Protein AF-0000000078879857 (afdb_homodimer)

InterPro domains:
  IPR011989 Armadillo-like helical [G3DSA:1.25.10.10] (12-180)
  IPR016024 Armadillo-type fold [SSF48371] (29-178)

Solvent-accessible surface area (backbone atoms only — not comparable to full-atom values): 18655 Å² total; per-residue (Å²): 136,66,75,86,63,67,70,52,73,65,64,45,50,50,43,44,45,51,43,46,54,56,41,46,53,51,49,48,50,50,39,44,48,28,46,66,69,41,54,70,68,44,25,36,52,33,31,51,52,51,20,49,51,20,50,56,53,59,68,41,44,64,52,48,54,54,31,65,69,44,91,45,66,67,36,26,32,36,32,25,45,23,50,18,42,45,12,52,63,44,71,67,57,50,51,50,36,51,46,35,43,71,63,48,88,46,63,66,38,19,24,35,16,33,40,16,48,24,49,28,58,70,86,46,71,68,52,52,51,53,38,46,46,32,56,72,66,48,83,53,63,68,38,25,50,27,26,51,49,19,40,59,65,53,62,65,79,50,65,71,53,54,53,53,50,51,52,43,55,50,44,54,49,43,49,53,48,52,58,57,61,75,102,135,66,76,86,63,67,69,50,72,64,63,43,51,51,45,45,47,50,42,45,53,56,42,48,54,50,50,49,51,51,39,45,48,29,46,66,68,41,55,70,69,44,24,35,52,34,30,50,50,52,21,50,50,21,49,56,54,59,67,39,45,65,52,48,52,56,32,66,69,44,91,44,66,68,35,26,32,38,33,25,46,21,52,18,42,45,12,53,62,44,71,67,56,51,52,50,36,51,47,36,41,72,63,48,88,45,64,68,37,19,22,35,17,33,39,16,49,24,48,29,58,70,86,46,73,65,52,51,51,52,39,46,47,31,56,73,65,48,82,52,62,67,38,24,52,26,26,53,50,20,41,57,65,53,62,64,79,49,66,70,53,53,52,52,50,52,54,43,54,50,45,53,48,43,49,53,48,53,58,57,63,73,100

Organism: Nematostella vectensis (NCBI:txid45351)

pLDDT: mean 83.3, std 21.39, range [24.23, 98.88]

Sequence (366 aa):
MERWGTMNGKVGKLGMERWGTMNGKLVHDTLRERIMTGNERAQVDALKKLSNLGIMTVRLLPALIDCFRSEYVSVRIEAAMAAGQLRITDDKLLEGLLDMASNDRSWKVKAHAIKALGCVGIVTERVIDVLLWAIRYEKVAAVRAEACNAVAALRIRDERMLSVLQDRLVVESDDLVKRSGFRMERWGTMNGKVGKLGMERWGTMNGKLVHDTLRERIMTGNERAQVDALKKLSNLGIMTVRLLPALIDCFRSEYVSVRIEAAMAAGQLRITDDKLLEGLLDMASNDRSWKVKAHAIKALGCVGIVTERVIDVLLWAIRYEKVAAVRAEACNAVAALRIRDERMLSVLQDRLVVESDDLVKRSGFR

Secondary structure (DSSP, 8-state):
--TTS-S-HHHHHHHHHHHHHHHHHHHHHHHHHHHHH--HHHHHHHHHHHHHHHHHHHTTHHHHHHGGG-S-HHHHHHHHHHHHHHTB--HHHHHHHHHHHHH-S-HHHHHHHHHHHHHHT---HHHHHHHHHHHHH--SHHHHHHHHHHHHHTT---HHHHHHHHHHHHHHHHHHHHHHH--/--TTS-S-HHHHHHHHHHHHHHHHHHHHHHHHHHHHH--HHHHHHHHHHHHHHHHHHHTTHHHHHHGGG-S-HHHHHHHHHHHHHHTB--HHHHHHHHHHHHH-S-HHHHHHHHHHHHHHT---HHHHHHHHHHHHH--SHHHHHHHHHHHHHTT---HHHHHHHHHHHHHHHHHHHHHHH--

Foldseek 3Di:
DCVVPPPPPPCCVVVVVCCVVVVVVVLVVVLVCQCVPNDPVSNVVSVVVVVVVVVVVVVCVVVLLVQCPDPDPVSVLVSLQVLLVVLDDDPSSLVSLLCQLQPPPDLSSVLSSLLSLLSNQDDDPSNVVSLLCCLQPPPDVSNNVSSVVSCVSNVDPDPSSVVSVVVVCVVVVVVVVVVVVVD/DPVVPPPPPPCCVVVVVCCVVVVVVVLVVVLVCQCVPNDPVSNVVSVVVVVVVVVVVVVCVVVLLVQCPDPDPVSVLVSLQVLLVVLDDDPSSLVSLLCQLAPPPDLSSVLSSLLSLLSNQDDDPSNVVSLLCCLQPPPDVSNNVSSVVSCVSNVDPDPSSVVSVVVVCVVVVVVVVVVVVVD

Radius of gyration: 24.38 Å; Cα contacts (8 Å, |Δi|>4): 460; chains: 2; bounding box: 70×86×38 Å

Structure (mmCIF, N/CA/C/O backbone):
data_AF-0000000078879857-model_v1
#
loop_
_entity.id
_entity.type
_entity.pdbx_description
1 polymer 'HEAT repeat domain-containing protein'
#
loop_
_atom_site.group_PDB
_atom_site.id
_atom_site.type_symbol
_atom_site.label_atom_id
_atom_site.label_alt_id
_atom_site.label_comp_id
_atom_site.label_asym_id
_atom_site.label_entity_id
_atom_site.label_seq_id
_atom_site.pdbx_PDB_ins_code
_atom_site.Cartn_x
_atom_site.Cartn_y
_atom_site.Cartn_z
_atom_site.occupancy
_atom_site.B_iso_or_equiv
_atom_site.auth_seq_id
_atom_site.auth_comp_id
_atom_site.auth_asym_id
_atom_site.auth_atom_id
_atom_site.pdbx_PDB_model_num
ATOM 1 N N . MET A 1 1 ? 41.688 7.969 -18.781 1 24.3 1 MET A N 1
ATOM 2 C CA . MET A 1 1 ? 40.375 7.664 -19.359 1 24.3 1 MET A CA 1
ATOM 3 C C . MET A 1 1 ? 39.969 6.23 -19.031 1 24.3 1 MET A C 1
ATOM 5 O O . MET A 1 1 ? 38.781 5.898 -19.047 1 24.3 1 MET A O 1
ATOM 9 N N . GLU A 1 2 ? 40.875 5.258 -19.156 1 24.81 2 GLU A N 1
ATOM 10 C CA . GLU A 1 2 ? 40.844 3.801 -19.219 1 24.81 2 GLU A CA 1
ATOM 11 C C . GLU A 1 2 ? 40.469 3.205 -17.875 1 24.81 2 GLU A C 1
ATOM 13 O O . GLU A 1 2 ? 40.156 2.016 -17.781 1 24.81 2 GLU A O 1
ATOM 18 N N . ARG A 1 3 ? 41.031 3.711 -16.797 1 27.23 3 ARG A N 1
ATOM 19 C CA . ARG A 1 3 ? 41.156 3.014 -15.516 1 27.23 3 ARG A CA 1
ATOM 20 C C . ARG A 1 3 ? 39.75 2.779 -14.914 1 27.23 3 ARG A C 1
ATOM 22 O O . ARG A 1 3 ? 39.625 2.055 -13.93 1 27.23 3 ARG A O 1
ATOM 29 N N . TRP A 1 4 ? 38.875 3.777 -14.977 1 29.41 4 TRP A N 1
ATOM 30 C CA . TRP A 1 4 ? 37.562 3.539 -14.391 1 29.41 4 TRP A CA 1
ATOM 31 C C . TRP A 1 4 ? 36.906 2.316 -15.016 1 29.41 4 TRP A C 1
ATOM 33 O O . TRP A 1 4 ? 35.75 1.995 -14.703 1 29.41 4 TRP A O 1
ATOM 43 N N . GLY A 1 5 ? 37.406 1.757 -16.156 1 32.38 5 GLY A N 1
ATOM 44 C CA . GLY A 1 5 ? 36.906 0.703 -17.031 1 32.38 5 GLY A CA 1
ATOM 45 C C . GLY A 1 5 ? 36.906 -0.66 -16.359 1 32.38 5 GLY A C 1
ATOM 46 O O . GLY A 1 5 ? 36.094 -1.522 -16.719 1 32.38 5 GLY A O 1
ATOM 47 N N . THR A 1 6 ? 38.031 -1.132 -15.875 1 32.09 6 THR A N 1
ATOM 48 C CA . THR A 1 6 ? 38.281 -2.527 -15.547 1 32.09 6 THR A CA 1
ATOM 49 C C . THR A 1 6 ? 37.594 -2.928 -14.258 1 32.09 6 THR A C 1
ATOM 51 O O . THR A 1 6 ? 38.188 -3.566 -13.391 1 32.09 6 THR A O 1
ATOM 54 N N . MET A 1 7 ? 36.969 -2.08 -13.445 1 34.06 7 MET A N 1
ATOM 55 C CA . MET A 1 7 ? 36.312 -2.801 -12.359 1 34.06 7 MET A CA 1
ATOM 56 C C . MET A 1 7 ? 35.625 -4.059 -12.875 1 34.06 7 MET A C 1
ATOM 58 O O . MET A 1 7 ? 34.781 -3.986 -13.758 1 34.06 7 MET A O 1
ATOM 62 N N . ASN A 1 8 ? 36.25 -5.238 -12.828 1 33.78 8 ASN A N 1
ATOM 63 C CA . ASN A 1 8 ? 35.906 -6.559 -13.328 1 33.78 8 ASN A CA 1
ATOM 64 C C . ASN A 1 8 ? 34.406 -6.824 -13.18 1 33.78 8 ASN A C 1
ATOM 66 O O . ASN A 1 8 ? 33.781 -6.359 -12.227 1 33.78 8 ASN A O 1
ATOM 70 N N . GLY A 1 9 ? 33.781 -7.332 -14.234 1 33.84 9 GLY A N 1
ATOM 71 C CA . GLY A 1 9 ? 32.375 -7.668 -14.445 1 33.84 9 GLY A CA 1
ATOM 72 C C . GLY A 1 9 ? 31.734 -8.273 -13.219 1 33.84 9 GLY A C 1
ATOM 73 O O . GLY A 1 9 ? 30.609 -7.914 -12.867 1 33.84 9 GLY A O 1
ATOM 74 N N . LYS A 1 10 ? 32.312 -9.336 -12.719 1 37.69 10 LYS A N 1
ATOM 75 C CA . LYS A 1 10 ? 31.781 -10.156 -11.648 1 37.69 10 LYS A CA 1
ATOM 76 C C . LYS A 1 10 ? 31.781 -9.398 -10.32 1 37.69 10 LYS A C 1
ATOM 78 O O . LYS A 1 10 ? 30.828 -9.5 -9.539 1 37.69 10 LYS A O 1
ATOM 83 N N . VAL A 1 11 ? 32.906 -8.914 -9.93 1 37.16 11 VAL A N 1
ATOM 84 C CA . VAL A 1 11 ? 33.062 -8.172 -8.68 1 37.16 11 VAL A CA 1
ATOM 85 C C . VAL A 1 11 ? 32.125 -6.949 -8.711 1 37.16 11 VAL A C 1
ATOM 87 O O . VAL A 1 11 ? 31.734 -6.449 -7.656 1 37.16 11 VAL A O 1
ATOM 90 N N . GLY A 1 12 ? 31.828 -6.406 -9.844 1 37.91 12 GLY A N 1
ATOM 91 C CA . GLY A 1 12 ? 30.938 -5.266 -9.969 1 37.91 12 GLY A CA 1
ATOM 92 C C . GLY A 1 12 ? 29.484 -5.613 -9.695 1 37.91 12 GLY A C 1
ATOM 93 O O . GLY A 1 12 ? 28.781 -4.855 -9.031 1 37.91 12 GLY A O 1
ATOM 94 N N . LYS A 1 13 ? 29.125 -6.711 -10.367 1 41.53 13 LYS A N 1
ATOM 95 C CA . LYS A 1 13 ? 27.75 -7.148 -10.18 1 41.53 13 LYS A CA 1
ATOM 96 C C . LYS A 1 13 ? 27.5 -7.543 -8.727 1 41.53 13 LYS A C 1
ATOM 98 O O . LYS A 1 13 ? 26.469 -7.16 -8.148 1 41.53 13 LYS A O 1
ATOM 103 N N . LEU A 1 14 ? 28.453 -8.469 -8.234 1 43.62 14 LEU A N 1
ATOM 104 C CA . LEU A 1 14 ? 28.312 -8.867 -6.836 1 43.62 14 LEU A CA 1
ATOM 105 C C . LEU A 1 14 ? 28.5 -7.672 -5.906 1 43.62 14 LEU A C 1
ATOM 107 O O . LEU A 1 14 ? 27.797 -7.559 -4.895 1 43.62 14 LEU A O 1
ATOM 111 N N . GLY A 1 15 ? 29.484 -6.84 -6.16 1 41.62 15 GLY A N 1
ATOM 112 C CA . GLY A 1 15 ? 29.656 -5.617 -5.395 1 41.62 15 GLY A CA 1
ATOM 113 C C . GLY A 1 15 ? 28.453 -4.691 -5.469 1 41.62 15 GLY A C 1
ATOM 114 O O . GLY A 1 15 ? 28.062 -4.102 -4.461 1 41.62 15 GLY A O 1
ATOM 115 N N . MET A 1 16 ? 27.969 -4.648 -6.672 1 42 16 MET A N 1
ATOM 116 C CA . MET A 1 16 ? 26.766 -3.842 -6.84 1 42 16 MET A CA 1
ATOM 117 C C . MET A 1 16 ? 25.578 -4.484 -6.129 1 42 16 MET A C 1
ATOM 119 O O . MET A 1 16 ? 24.734 -3.783 -5.57 1 42 16 MET A O 1
ATOM 123 N N . GLU A 1 17 ? 25.594 -5.836 -6.277 1 47.41 17 GLU A N 1
ATOM 124 C CA . GLU A 1 17 ? 24.5 -6.539 -5.617 1 47.41 17 GLU A CA 1
ATOM 125 C C . GLU A 1 17 ? 24.562 -6.352 -4.105 1 47.41 17 GLU A C 1
ATOM 127 O O . GLU A 1 17 ? 23.531 -6.109 -3.471 1 47.41 17 GLU A O 1
ATOM 132 N N . ARG A 1 18 ? 25.766 -6.75 -3.551 1 45.53 18 ARG A N 1
ATOM 133 C CA . ARG A 1 18 ? 25.984 -6.531 -2.123 1 45.53 18 ARG A CA 1
ATOM 134 C C . ARG A 1 18 ? 25.859 -5.051 -1.774 1 45.53 18 ARG A C 1
ATOM 136 O O . ARG A 1 18 ? 25.359 -4.699 -0.706 1 45.53 18 ARG A O 1
ATOM 143 N N . TRP A 1 19 ? 26.391 -4.332 -2.609 1 44.91 19 TRP A N 1
ATOM 144 C CA . TRP A 1 19 ? 26.266 -2.887 -2.445 1 44.91 19 TRP A CA 1
ATOM 145 C C . TRP A 1 19 ? 24.812 -2.443 -2.525 1 44.91 19 TRP A C 1
ATOM 147 O O . TRP A 1 19 ? 24.375 -1.574 -1.766 1 44.91 19 TRP A O 1
ATOM 157 N N . GLY A 1 20 ? 24.047 -3.197 -3.361 1 49.91 20 GLY A N 1
ATOM 158 C CA . GLY A 1 20 ? 22.641 -2.852 -3.48 1 49.91 20 GLY A CA 1
ATOM 159 C C . GLY A 1 20 ? 21.859 -3.111 -2.209 1 49.91 20 GLY A C 1
ATOM 160 O O . GLY A 1 20 ? 21.109 -2.246 -1.744 1 49.91 20 GLY A O 1
ATOM 161 N N . THR A 1 21 ? 22.141 -4.43 -1.773 1 54.06 21 THR A N 1
ATOM 162 C CA . THR A 1 21 ? 21.422 -4.801 -0.561 1 54.06 21 THR A CA 1
ATOM 163 C C . THR A 1 21 ? 21.938 -4.008 0.637 1 54.06 21 THR A C 1
ATOM 165 O O . THR A 1 21 ? 21.141 -3.496 1.435 1 54.06 21 THR A O 1
ATOM 168 N N . MET A 1 22 ? 23.219 -4.133 0.855 1 52.91 22 MET A N 1
ATOM 169 C CA . MET A 1 22 ? 23.828 -3.395 1.96 1 52.91 22 MET A CA 1
ATOM 170 C C . MET A 1 22 ? 23.547 -1.899 1.832 1 52.91 22 MET A C 1
ATOM 172 O O . MET A 1 22 ? 23.281 -1.225 2.83 1 52.91 22 MET A O 1
ATOM 176 N N . ASN A 1 23 ? 23.391 -1.562 0.63 1 57.88 23 ASN A N 1
ATOM 177 C CA . ASN A 1 23 ? 23.172 -0.145 0.37 1 57.88 23 ASN A CA 1
ATOM 178 C C . ASN A 1 23 ? 21.719 0.245 0.609 1 57.88 23 ASN A C 1
ATOM 180 O O . ASN A 1 23 ? 21.438 1.326 1.13 1 57.88 23 ASN A O 1
ATOM 184 N N . GLY A 1 24 ? 20.875 -0.863 0.528 1 64.5 24 GLY A N 1
ATOM 185 C CA . GLY A 1 24 ? 19.484 -0.551 0.826 1 64.5 24 GLY A CA 1
ATOM 186 C C . GLY A 1 24 ? 19.219 -0.359 2.307 1 64.5 24 GLY A C 1
ATOM 187 O O . GLY A 1 24 ? 18.547 0.588 2.703 1 64.5 24 GLY A O 1
ATOM 188 N N . LYS A 1 25 ? 19.875 -1.211 3.064 1 73.19 25 LYS A N 1
ATOM 189 C CA . LYS A 1 25 ? 19.703 -1.112 4.512 1 73.19 25 LYS A CA 1
ATOM 190 C C . LYS A 1 25 ? 20.312 0.18 5.051 1 73.19 25 LYS A C 1
ATOM 192 O O . LYS A 1 25 ? 19.703 0.849 5.895 1 73.19 25 LYS A O 1
ATOM 197 N N . LEU A 1 26 ? 21.484 0.458 4.562 1 71.69 26 LEU A N 1
ATOM 198 C CA . LEU A 1 26 ? 22.156 1.669 5.02 1 71.69 26 LEU A CA 1
ATOM 199 C C . LEU A 1 26 ? 21.359 2.912 4.637 1 71.69 26 LEU A C 1
ATOM 201 O O . LEU A 1 26 ? 21.25 3.852 5.426 1 71.69 26 LEU A O 1
ATOM 205 N N . VAL A 1 27 ? 20.859 2.863 3.447 1 74.81 27 VAL A N 1
ATOM 206 C CA . VAL A 1 27 ? 20.062 3.99 2.98 1 74.81 27 VAL A CA 1
ATOM 207 C C . VAL A 1 27 ? 18.828 4.152 3.871 1 74.81 27 VAL A C 1
ATOM 209 O O . VAL A 1 27 ? 18.516 5.262 4.309 1 74.81 27 VAL A O 1
ATOM 212 N N . HIS A 1 28 ? 18.219 3.086 4.262 1 82.81 28 HIS A N 1
ATOM 213 C CA . HIS A 1 28 ? 17.016 3.133 5.082 1 82.81 28 HIS A CA 1
ATOM 214 C C . HIS A 1 28 ? 17.344 3.572 6.508 1 82.81 28 HIS A C 1
ATOM 216 O O . HIS A 1 28 ? 16.609 4.367 7.098 1 82.81 28 HIS A O 1
ATOM 222 N N . ASP A 1 29 ? 18.422 3.07 6.984 1 85 29 ASP A N 1
ATOM 223 C CA . ASP A 1 29 ? 18.828 3.459 8.336 1 85 29 ASP A CA 1
ATOM 224 C C . ASP A 1 29 ? 19.125 4.953 8.406 1 85 29 ASP A C 1
ATOM 226 O O . ASP A 1 29 ? 18.766 5.621 9.375 1 85 29 ASP A O 1
ATOM 230 N N . THR A 1 30 ? 19.781 5.414 7.445 1 84.06 30 THR A N 1
ATOM 231 C CA . THR A 1 30 ? 20.109 6.832 7.395 1 84.06 30 THR A CA 1
ATOM 232 C C . THR A 1 30 ? 18.844 7.676 7.273 1 84.06 30 THR A C 1
ATOM 234 O O . THR A 1 30 ? 18.719 8.719 7.93 1 84.06 30 THR A O 1
ATOM 237 N N . LEU A 1 31 ? 17.953 7.191 6.449 1 89.94 31 LEU A N 1
ATOM 238 C CA . LEU A 1 31 ? 16.688 7.887 6.297 1 89.94 31 LEU A CA 1
ATOM 239 C C . LEU A 1 31 ? 15.922 7.926 7.613 1 89.94 31 LEU A C 1
ATOM 241 O O . LEU A 1 31 ? 15.414 8.977 8.016 1 89.94 31 LEU A O 1
ATOM 245 N N . ARG A 1 32 ? 15.93 6.809 8.258 1 91.94 32 ARG A N 1
ATOM 246 C CA . ARG A 1 32 ? 15.242 6.719 9.539 1 91.94 32 ARG A CA 1
ATOM 247 C C . ARG A 1 32 ? 15.828 7.703 10.547 1 91.94 32 ARG A C 1
ATOM 249 O O . ARG A 1 32 ? 15.094 8.406 11.242 1 91.94 32 ARG A O 1
ATOM 256 N N . GLU A 1 33 ? 17.109 7.699 10.594 1 92.81 33 GLU A N 1
ATOM 257 C CA . GLU A 1 33 ? 17.781 8.586 11.531 1 92.81 33 GLU A CA 1
ATOM 258 C C . GLU A 1 33 ? 17.5 10.055 11.211 1 92.81 33 GLU A C 1
ATOM 260 O O . GLU A 1 33 ? 17.219 10.844 12.117 1 92.81 33 GLU A O 1
ATOM 265 N N . ARG A 1 34 ? 17.578 10.398 9.953 1 92.75 34 ARG A N 1
ATOM 266 C CA . ARG A 1 34 ? 17.344 11.773 9.547 1 92.75 34 ARG A CA 1
ATOM 267 C C . ARG A 1 34 ? 15.906 12.195 9.805 1 92.75 34 ARG A C 1
ATOM 269 O O . ARG A 1 34 ? 15.641 13.352 10.141 1 92.75 34 ARG A O 1
ATOM 276 N N . ILE A 1 35 ? 14.977 11.297 9.688 1 94.56 35 ILE A N 1
ATOM 277 C CA . ILE A 1 35 ? 13.57 11.594 9.93 1 94.56 35 ILE A CA 1
ATOM 278 C C . ILE A 1 35 ? 13.336 11.789 11.43 1 94.56 35 ILE A C 1
ATOM 280 O O . ILE A 1 35 ? 12.602 12.688 11.836 1 94.56 35 ILE A O 1
ATOM 284 N N . MET A 1 36 ? 14.016 11 12.195 1 93.94 36 MET A N 1
ATOM 285 C CA . MET A 1 36 ? 13.734 10.969 13.625 1 93.94 36 MET A CA 1
ATOM 286 C C . MET A 1 36 ? 14.492 12.07 14.352 1 93.94 36 MET A C 1
ATOM 288 O O . MET A 1 36 ? 13.984 12.648 15.312 1 93.94 36 MET A O 1
ATOM 292 N N . THR A 1 37 ? 15.664 12.391 13.906 1 91.31 37 THR A N 1
ATOM 293 C CA . THR A 1 37 ? 16.516 13.227 14.742 1 91.31 37 THR A CA 1
ATOM 294 C C . THR A 1 37 ? 16.938 14.492 14.008 1 91.31 37 THR A C 1
ATOM 296 O O . THR A 1 37 ? 17.562 15.383 14.594 1 91.31 37 THR A O 1
ATOM 299 N N . GLY A 1 38 ? 16.641 14.656 12.805 1 89.25 38 GLY A N 1
ATOM 300 C CA . GLY A 1 38 ? 17.078 15.805 12.023 1 89.25 38 GLY A CA 1
ATOM 301 C C . GLY A 1 38 ? 16.312 17.078 12.367 1 89.25 38 GLY A C 1
ATOM 302 O O . GLY A 1 38 ? 15.258 17.016 13.008 1 89.25 38 GLY A O 1
ATOM 303 N N . ASN A 1 39 ? 16.906 18.172 11.992 1 95.25 39 ASN A N 1
ATOM 304 C CA . ASN A 1 39 ? 16.172 19.438 12.055 1 95.25 39 ASN A CA 1
ATOM 305 C C . ASN A 1 39 ? 15.109 19.516 10.961 1 95.25 39 ASN A C 1
ATOM 307 O O . ASN A 1 39 ? 14.922 18.562 10.203 1 95.25 39 ASN A O 1
ATOM 311 N N . GLU A 1 40 ? 14.383 20.562 10.945 1 96.94 40 GLU A N 1
ATOM 312 C CA . GLU A 1 40 ? 13.273 20.75 10.008 1 96.94 40 GLU A CA 1
ATOM 313 C C . GLU A 1 40 ? 13.703 20.438 8.578 1 96.94 40 GLU A C 1
ATOM 315 O O . GLU A 1 40 ? 13.062 19.625 7.895 1 96.94 40 GLU A O 1
ATOM 320 N N . ARG A 1 41 ? 14.75 21.094 8.195 1 96.81 41 ARG A N 1
ATOM 321 C CA . ARG A 1 41 ? 15.227 20.922 6.824 1 96.81 41 ARG A CA 1
ATOM 322 C C . ARG A 1 41 ? 15.633 19.484 6.555 1 96.81 41 ARG A C 1
ATOM 324 O O . ARG A 1 41 ? 15.305 18.922 5.5 1 96.81 41 ARG A O 1
ATOM 331 N N . ALA A 1 42 ? 16.328 18.891 7.434 1 94.88 42 ALA A N 1
ATOM 332 C CA . ALA A 1 42 ? 16.766 17.5 7.297 1 94.88 42 ALA A CA 1
ATOM 333 C C . ALA A 1 42 ? 15.562 16.547 7.238 1 94.88 42 ALA A C 1
ATOM 335 O O . ALA A 1 42 ? 15.562 15.594 6.457 1 94.88 42 ALA A O 1
ATOM 336 N N . GLN A 1 43 ? 14.602 16.797 8.078 1 96.69 43 GLN A N 1
ATOM 337 C CA . GLN A 1 43 ? 13.398 15.969 8.062 1 96.69 43 GLN A CA 1
ATOM 338 C C . GLN A 1 43 ? 12.672 16.078 6.73 1 96.69 43 GLN A C 1
ATOM 340 O O . GLN A 1 43 ? 12.289 15.07 6.137 1 96.69 43 GLN A O 1
ATOM 345 N N . VAL A 1 44 ? 12.531 17.25 6.258 1 97.56 44 VAL A N 1
ATOM 346 C CA . VAL A 1 44 ? 11.844 17.484 4.988 1 97.56 44 VAL A CA 1
ATOM 347 C C . VAL A 1 44 ? 12.602 16.781 3.861 1 97.56 44 VAL A C 1
ATOM 349 O O . VAL A 1 44 ? 11.992 16.109 3.029 1 97.56 44 VAL A O 1
ATOM 352 N N . ASP A 1 45 ? 13.867 16.922 3.9 1 95.38 45 ASP A N 1
ATOM 353 C CA . ASP A 1 45 ? 14.695 16.297 2.869 1 95.38 45 ASP A CA 1
ATOM 354 C C . ASP A 1 45 ? 14.562 14.773 2.916 1 95.38 45 ASP A C 1
ATOM 356 O O . ASP A 1 45 ? 14.453 14.125 1.876 1 95.38 45 ASP A O 1
ATOM 360 N N . ALA A 1 46 ? 14.633 14.234 4.082 1 94.38 46 ALA A N 1
ATOM 361 C CA . ALA A 1 46 ? 14.516 12.789 4.25 1 94.38 46 ALA A CA 1
ATOM 362 C C . ALA A 1 46 ? 13.148 12.297 3.797 1 94.38 46 ALA A C 1
ATOM 364 O O . ALA A 1 46 ? 13.039 11.25 3.145 1 94.38 46 ALA A O 1
ATOM 365 N N . LEU A 1 47 ? 12.133 12.984 4.082 1 97.06 47 LEU A N 1
ATOM 366 C CA . LEU A 1 47 ? 10.773 12.617 3.707 1 97.06 47 LEU A CA 1
ATOM 367 C C . LEU A 1 47 ? 10.586 12.688 2.195 1 97.06 47 LEU A C 1
ATOM 369 O O . LEU A 1 47 ? 9.875 11.867 1.612 1 97.06 47 LEU A O 1
ATOM 373 N N . LYS A 1 48 ? 11.219 13.641 1.58 1 96.06 48 LYS A N 1
ATOM 374 C CA . LYS A 1 48 ? 11.188 13.711 0.121 1 96.06 48 LYS A CA 1
ATOM 375 C C . LYS A 1 48 ? 11.844 12.477 -0.498 1 96.06 48 LYS A C 1
ATOM 377 O O . LYS A 1 48 ? 11.367 11.961 -1.511 1 96.06 48 LYS A O 1
ATOM 382 N N . LYS A 1 49 ? 12.898 12.109 0.068 1 90.88 49 LYS A N 1
ATOM 383 C CA . LYS A 1 49 ? 13.57 10.906 -0.416 1 90.88 49 LYS A CA 1
ATOM 384 C C . LYS A 1 49 ? 12.688 9.68 -0.24 1 90.88 49 LYS A C 1
ATOM 386 O O . LYS A 1 49 ? 12.648 8.805 -1.109 1 90.88 49 LYS A O 1
ATOM 391 N N . LEU A 1 50 ? 11.977 9.609 0.846 1 93.12 50 LEU A N 1
ATOM 392 C CA . LEU A 1 50 ? 11.039 8.508 1.07 1 93.12 50 LEU A CA 1
ATOM 393 C C . LEU A 1 50 ? 9.93 8.523 0.026 1 93.12 50 LEU A C 1
ATOM 395 O O . LEU A 1 50 ? 9.562 7.469 -0.504 1 93.12 50 LEU A O 1
ATOM 399 N N . SER A 1 51 ? 9.445 9.703 -0.24 1 94.69 51 SER A N 1
ATOM 400 C CA . SER A 1 51 ? 8.445 9.844 -1.295 1 94.69 51 SER A CA 1
ATOM 401 C C . SER A 1 51 ? 8.961 9.312 -2.625 1 94.69 51 SER A C 1
ATOM 403 O O . SER A 1 51 ? 8.258 8.578 -3.324 1 94.69 51 SER A O 1
ATOM 405 N N . ASN A 1 52 ? 10.133 9.672 -2.885 1 90.88 52 ASN A N 1
ATOM 406 C CA . ASN A 1 52 ? 10.742 9.242 -4.141 1 90.88 52 ASN A CA 1
ATOM 407 C C . ASN A 1 52 ? 10.906 7.723 -4.195 1 90.88 52 ASN A C 1
ATOM 409 O O . ASN A 1 52 ? 10.742 7.113 -5.254 1 90.88 52 ASN A O 1
ATOM 413 N N . LEU A 1 53 ? 11.266 7.152 -3.104 1 87.56 53 LEU A N 1
ATOM 414 C CA . LEU A 1 53 ? 11.352 5.695 -3.033 1 87.56 53 LEU A CA 1
ATOM 415 C C . LEU A 1 53 ? 10.008 5.059 -3.361 1 87.56 53 LEU A C 1
ATOM 417 O O . LEU A 1 53 ? 9.953 4.059 -4.086 1 87.56 53 LEU A O 1
ATOM 421 N N . GLY A 1 54 ? 8.961 5.609 -2.826 1 90.06 54 GLY A N 1
ATOM 422 C CA . GLY A 1 54 ? 7.625 5.129 -3.143 1 90.06 54 GLY A CA 1
ATOM 423 C C . GLY A 1 54 ? 7.293 5.211 -4.621 1 90.06 54 GLY A C 1
ATOM 424 O O . GLY A 1 54 ? 6.793 4.25 -5.203 1 90.06 54 GLY A O 1
ATOM 425 N N . ILE A 1 55 ? 7.621 6.285 -5.219 1 89.94 55 ILE A N 1
ATOM 426 C CA . ILE A 1 55 ? 7.348 6.512 -6.633 1 89.94 55 ILE A CA 1
ATOM 427 C C . ILE A 1 55 ? 8.094 5.477 -7.473 1 89.94 55 ILE A C 1
ATOM 429 O O . ILE A 1 55 ? 7.512 4.855 -8.367 1 89.94 55 ILE A O 1
ATOM 433 N N . MET A 1 56 ? 9.289 5.289 -7.156 1 88.62 56 MET A N 1
ATOM 434 C CA . MET A 1 56 ? 10.109 4.367 -7.941 1 88.62 56 MET A CA 1
ATOM 435 C C . MET A 1 56 ? 9.633 2.93 -7.766 1 88.62 56 MET A C 1
ATOM 437 O O . MET A 1 56 ? 9.664 2.141 -8.711 1 88.62 56 MET A O 1
ATOM 441 N N . THR A 1 57 ? 9.234 2.627 -6.539 1 90.06 57 THR A N 1
ATOM 442 C CA . THR A 1 57 ? 8.75 1.274 -6.289 1 90.06 57 THR A CA 1
ATOM 443 C C . THR A 1 57 ? 7.473 1.007 -7.078 1 90.06 57 THR A C 1
ATOM 445 O O . THR A 1 57 ? 7.32 -0.057 -7.684 1 90.06 57 THR A O 1
ATOM 448 N N . VAL A 1 58 ? 6.574 1.959 -7.137 1 92.5 58 VAL A N 1
ATOM 449 C CA . VAL A 1 58 ? 5.316 1.818 -7.859 1 92.5 58 VAL A CA 1
ATOM 450 C C . VAL A 1 58 ? 5.594 1.616 -9.344 1 92.5 58 VAL A C 1
ATOM 452 O O . VAL A 1 58 ? 4.867 0.888 -10.023 1 92.5 58 VAL A O 1
ATOM 455 N N . ARG A 1 59 ? 6.656 2.16 -9.82 1 92.25 59 ARG A N 1
ATOM 456 C CA . ARG A 1 59 ? 7.012 2.047 -11.227 1 92.25 59 ARG A CA 1
ATOM 457 C C . ARG A 1 59 ? 7.434 0.622 -11.578 1 92.25 59 ARG A C 1
ATOM 459 O O . ARG A 1 59 ? 7.488 0.253 -12.75 1 92.25 59 ARG A O 1
ATOM 466 N N . LEU A 1 60 ? 7.738 -0.185 -10.617 1 94.69 60 LEU A N 1
ATOM 467 C CA . LEU A 1 60 ? 8.172 -1.558 -10.852 1 94.69 60 LEU A CA 1
ATOM 468 C C . LEU A 1 60 ? 6.98 -2.504 -10.906 1 94.69 60 LEU A C 1
ATOM 470 O O . LEU A 1 60 ? 7.125 -3.67 -11.281 1 94.69 60 LEU A O 1
ATOM 474 N N . LEU A 1 61 ? 5.797 -2.02 -10.57 1 96.56 61 LEU A N 1
ATOM 475 C CA . LEU A 1 61 ? 4.641 -2.887 -10.375 1 96.56 61 LEU A CA 1
ATOM 476 C C . LEU A 1 61 ? 4.258 -3.586 -11.672 1 96.56 61 LEU A C 1
ATOM 478 O O . LEU A 1 61 ? 3.943 -4.777 -11.672 1 96.56 61 LEU A O 1
ATOM 482 N N . PRO A 1 62 ? 4.367 -2.898 -12.844 1 97.06 62 PRO A N 1
ATOM 483 C CA . PRO A 1 62 ? 4.023 -3.615 -14.07 1 97.06 62 PRO A CA 1
ATOM 484 C C . PRO A 1 62 ? 4.93 -4.82 -14.32 1 97.06 62 PRO A C 1
ATOM 486 O O . PRO A 1 62 ? 4.449 -5.883 -14.727 1 97.06 62 PRO A O 1
ATOM 489 N N . ALA A 1 63 ? 6.172 -4.629 -14.125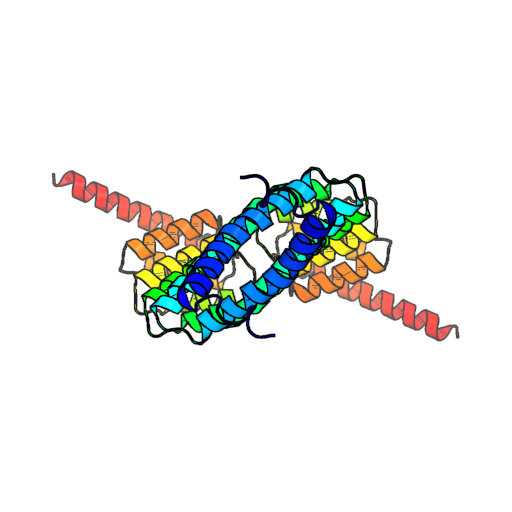 1 96.75 63 ALA A N 1
ATOM 490 C CA . ALA A 1 63 ? 7.105 -5.742 -14.289 1 96.75 63 ALA A CA 1
ATOM 491 C C . ALA A 1 63 ? 6.801 -6.863 -13.297 1 96.75 63 ALA A C 1
ATOM 493 O O . ALA A 1 63 ? 6.867 -8.047 -13.648 1 96.75 63 ALA A O 1
ATOM 494 N N . LEU A 1 64 ? 6.516 -6.52 -12.062 1 98 64 LEU A N 1
ATOM 495 C CA . LEU A 1 64 ? 6.152 -7.496 -11.039 1 98 64 LEU A CA 1
ATOM 496 C C . LEU A 1 64 ? 4.91 -8.281 -11.461 1 98 64 LEU A C 1
ATOM 498 O O . LEU A 1 64 ? 4.891 -9.508 -11.375 1 98 64 LEU A O 1
ATOM 502 N N . ILE A 1 65 ? 3.873 -7.555 -11.945 1 98.38 65 ILE A N 1
ATOM 503 C CA . ILE A 1 65 ? 2.602 -8.156 -12.336 1 98.38 65 ILE A CA 1
ATOM 504 C C . ILE A 1 65 ? 2.818 -9.102 -13.508 1 98.38 65 ILE A C 1
ATOM 506 O O . ILE A 1 65 ? 2.193 -10.164 -13.586 1 98.38 65 ILE A O 1
ATOM 510 N N . ASP A 1 66 ? 3.715 -8.734 -14.383 1 97.81 66 ASP A N 1
ATOM 511 C CA . ASP A 1 66 ? 4.031 -9.609 -15.508 1 97.81 66 ASP A CA 1
ATOM 512 C C . ASP A 1 66 ? 4.559 -10.953 -15.023 1 97.81 66 ASP A C 1
ATOM 514 O O . ASP A 1 66 ? 4.332 -11.984 -15.664 1 97.81 66 ASP A O 1
ATOM 518 N N . CYS A 1 67 ? 5.242 -11.016 -13.945 1 98.31 67 CYS A N 1
ATOM 519 C CA . CYS A 1 67 ? 5.836 -12.234 -13.406 1 98.31 67 CYS A CA 1
ATOM 520 C C . CYS A 1 67 ? 4.758 -13.18 -12.883 1 98.31 67 CYS A C 1
ATOM 522 O O . CYS A 1 67 ? 5.02 -14.359 -12.656 1 98.31 67 CYS A O 1
ATOM 524 N N . PHE A 1 68 ? 3.498 -12.688 -12.672 1 98.5 68 PHE A N 1
ATOM 525 C CA . PHE A 1 68 ? 2.398 -13.539 -12.227 1 98.5 68 PHE A CA 1
ATOM 526 C C . PHE A 1 68 ? 2.043 -14.57 -13.289 1 98.5 68 PHE A C 1
ATOM 528 O O . PHE A 1 68 ? 1.373 -15.562 -13 1 98.5 68 PHE A O 1
ATOM 535 N N . ARG A 1 69 ? 2.523 -14.305 -14.461 1 97.38 69 ARG A N 1
ATOM 536 C CA . ARG A 1 69 ? 2.199 -15.188 -15.578 1 97.38 69 ARG A CA 1
ATOM 537 C C . ARG A 1 69 ? 3.445 -15.898 -16.094 1 97.38 69 ARG A C 1
ATOM 539 O O . ARG A 1 69 ? 3.451 -16.422 -17.203 1 97.38 69 ARG A O 1
ATOM 546 N N . SER A 1 70 ? 4.465 -15.883 -15.312 1 97.81 70 SER A N 1
ATOM 547 C CA . SER A 1 70 ? 5.707 -16.547 -15.703 1 97.81 70 SER A CA 1
ATOM 548 C C . SER A 1 70 ? 5.492 -18.047 -15.883 1 97.81 70 SER A C 1
ATOM 550 O O . SER A 1 70 ? 4.66 -18.641 -15.203 1 97.81 70 SER A O 1
ATOM 552 N N . GLU A 1 71 ? 6.285 -18.609 -16.734 1 97.06 71 GLU A N 1
ATOM 553 C CA . GLU A 1 71 ? 6.215 -20.062 -16.938 1 97.06 71 GLU A CA 1
ATOM 554 C C . GLU A 1 71 ? 6.809 -20.812 -15.75 1 97.06 71 GLU A C 1
ATOM 556 O O . GLU A 1 71 ? 6.547 -22 -15.57 1 97.06 71 GLU A O 1
ATOM 561 N N . TYR A 1 72 ? 7.629 -20.172 -15 1 97.81 72 TYR A N 1
ATOM 562 C CA . TYR A 1 72 ? 8.312 -20.812 -13.883 1 97.81 72 TYR A CA 1
ATOM 563 C C . TYR A 1 72 ? 7.52 -20.641 -12.594 1 97.81 72 TYR A C 1
ATOM 565 O O . TYR A 1 72 ? 7.266 -19.5 -12.164 1 97.81 72 TYR A O 1
ATOM 573 N N . VAL A 1 73 ? 7.207 -21.719 -11.922 1 98.5 73 VAL A N 1
ATOM 574 C CA . VAL A 1 73 ? 6.449 -21.719 -10.672 1 98.5 73 VAL A CA 1
ATOM 575 C C . VAL A 1 73 ? 7.195 -20.922 -9.609 1 98.5 73 VAL A C 1
ATOM 577 O O . VAL A 1 73 ? 6.586 -20.156 -8.859 1 98.5 73 VAL A O 1
ATOM 580 N N . SER A 1 74 ? 8.547 -21.078 -9.555 1 98.44 74 SER A N 1
ATOM 581 C CA . SER A 1 74 ? 9.359 -20.375 -8.562 1 98.44 74 SER A CA 1
ATOM 582 C C . SER A 1 74 ? 9.227 -18.875 -8.711 1 98.44 74 SER A C 1
ATOM 584 O O . SER A 1 74 ? 9.188 -18.141 -7.715 1 98.44 74 SER A O 1
ATOM 586 N N . VAL A 1 75 ? 9.133 -18.406 -9.93 1 98.62 75 VAL A N 1
ATOM 587 C CA . VAL A 1 75 ? 9 -16.969 -10.203 1 98.62 75 VAL A CA 1
ATOM 588 C C . VAL A 1 75 ? 7.617 -16.484 -9.758 1 98.62 75 VAL A C 1
ATOM 590 O O . VA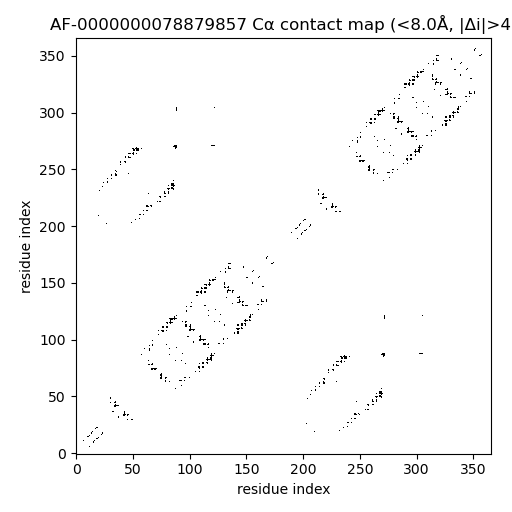L A 1 75 ? 7.492 -15.438 -9.125 1 98.62 75 VAL A O 1
ATOM 593 N N . ARG A 1 76 ? 6.586 -17.281 -10.07 1 98.81 76 ARG A N 1
ATOM 594 C CA . ARG A 1 76 ? 5.234 -16.891 -9.672 1 98.81 76 ARG A CA 1
ATOM 595 C C . ARG A 1 76 ? 5.098 -16.859 -8.156 1 98.81 76 ARG A C 1
ATOM 597 O O . ARG A 1 76 ? 4.465 -15.953 -7.602 1 98.81 76 ARG A O 1
ATOM 604 N N . ILE A 1 77 ? 5.734 -17.734 -7.469 1 98.81 77 ILE A N 1
ATOM 605 C CA . ILE A 1 77 ? 5.719 -17.766 -6.012 1 98.81 77 ILE A CA 1
ATOM 606 C C . ILE A 1 77 ? 6.406 -16.516 -5.465 1 98.81 77 ILE A C 1
ATOM 608 O O . ILE A 1 77 ? 5.855 -15.82 -4.609 1 98.81 77 ILE A O 1
ATOM 612 N N . GLU A 1 78 ? 7.566 -16.297 -6.004 1 98.62 78 GLU A N 1
ATOM 613 C CA . GLU A 1 78 ? 8.336 -15.164 -5.504 1 98.62 78 GLU A CA 1
ATOM 614 C C . GLU A 1 78 ? 7.629 -13.852 -5.809 1 98.62 78 GLU A C 1
ATOM 616 O O . GLU A 1 78 ? 7.699 -12.906 -5.02 1 98.62 78 GLU A O 1
ATOM 621 N N . ALA A 1 79 ? 7.016 -13.758 -6.945 1 98.75 79 ALA A N 1
ATOM 622 C CA . ALA A 1 79 ? 6.266 -12.555 -7.309 1 98.75 79 ALA A CA 1
ATOM 623 C C . ALA A 1 79 ? 5.117 -12.312 -6.336 1 98.75 79 ALA A C 1
ATOM 625 O O . ALA A 1 79 ? 4.895 -11.18 -5.902 1 98.75 79 ALA A O 1
ATOM 626 N N . ALA A 1 80 ? 4.391 -13.344 -5.969 1 98.88 80 ALA A N 1
ATOM 627 C CA . ALA A 1 80 ? 3.314 -13.211 -4.984 1 98.88 80 ALA A CA 1
ATOM 628 C C . ALA A 1 80 ? 3.855 -12.734 -3.641 1 98.88 80 ALA A C 1
ATOM 630 O O . ALA A 1 80 ? 3.271 -11.852 -3.006 1 98.88 80 ALA A O 1
ATOM 631 N N . MET A 1 81 ? 4.953 -13.297 -3.291 1 98.56 81 MET A N 1
ATOM 632 C CA . MET A 1 81 ? 5.566 -12.914 -2.023 1 98.56 81 MET A CA 1
ATOM 633 C C . MET A 1 81 ? 5.973 -11.438 -2.041 1 98.56 81 MET A C 1
ATOM 635 O O . MET A 1 81 ? 5.75 -10.719 -1.065 1 98.56 81 MET A O 1
ATOM 639 N N . ALA A 1 82 ? 6.551 -11.047 -3.117 1 98.19 82 ALA A N 1
ATOM 640 C CA . ALA A 1 82 ? 6.953 -9.648 -3.252 1 98.19 82 ALA A CA 1
ATOM 641 C C . ALA A 1 82 ? 5.746 -8.719 -3.16 1 98.19 82 ALA A C 1
ATOM 643 O O . ALA A 1 82 ? 5.793 -7.699 -2.467 1 98.19 82 ALA A O 1
ATOM 644 N N . ALA A 1 83 ? 4.68 -9.07 -3.844 1 98.31 83 ALA A N 1
ATOM 645 C CA . ALA A 1 83 ? 3.459 -8.266 -3.793 1 98.31 83 ALA A CA 1
ATOM 646 C C . ALA A 1 83 ? 2.953 -8.133 -2.359 1 98.31 83 ALA A C 1
ATOM 648 O O . ALA A 1 83 ? 2.574 -7.039 -1.929 1 98.31 83 ALA A O 1
ATOM 649 N N . GLY A 1 84 ? 2.986 -9.195 -1.622 1 98.12 84 GLY A N 1
ATOM 650 C CA . GLY A 1 84 ? 2.533 -9.18 -0.241 1 98.12 84 GLY A CA 1
ATOM 651 C C . GLY A 1 84 ? 3.387 -8.305 0.659 1 98.12 84 GLY A C 1
ATOM 652 O O . GLY A 1 84 ? 2.865 -7.613 1.536 1 98.12 84 GLY A O 1
ATOM 653 N N . GLN A 1 85 ? 4.66 -8.336 0.413 1 96.56 85 GLN A N 1
ATOM 654 C CA . GLN A 1 85 ? 5.582 -7.602 1.27 1 96.56 85 GLN A CA 1
ATOM 655 C C . GLN A 1 85 ? 5.547 -6.105 0.965 1 96.56 85 GLN A C 1
ATOM 657 O O . GLN A 1 85 ? 5.758 -5.281 1.855 1 96.56 85 GLN A O 1
ATOM 662 N N . LEU A 1 86 ? 5.277 -5.742 -0.229 1 95.94 86 LEU A N 1
ATOM 663 C CA . LEU A 1 86 ? 5.199 -4.336 -0.604 1 95.94 86 LEU A CA 1
ATOM 664 C C . LEU A 1 86 ? 3.963 -3.68 0.004 1 95.94 86 LEU A C 1
ATOM 666 O O . LEU A 1 86 ? 3.998 -2.506 0.378 1 95.94 86 LEU A O 1
ATOM 670 N N . ARG A 1 87 ? 2.855 -4.398 0.12 1 96.25 87 ARG A N 1
ATOM 671 C CA . ARG A 1 87 ? 1.602 -3.957 0.724 1 96.25 87 ARG A CA 1
ATOM 672 C C . ARG A 1 87 ? 1.058 -2.721 0.014 1 96.25 87 ARG A C 1
ATOM 674 O O . ARG A 1 87 ? 0.518 -1.817 0.656 1 96.25 87 ARG A O 1
ATOM 681 N N . ILE A 1 88 ? 1.333 -2.656 -1.3 1 94.31 88 ILE A N 1
ATOM 682 C CA . ILE A 1 88 ? 0.907 -1.508 -2.092 1 94.31 88 ILE A CA 1
ATOM 683 C C . ILE A 1 88 ? -0.515 -1.73 -2.602 1 94.31 88 ILE A C 1
ATOM 685 O O . ILE A 1 88 ? -0.858 -2.83 -3.041 1 94.31 88 ILE A O 1
ATOM 689 N N . THR A 1 89 ? -1.283 -0.677 -2.537 1 94.31 89 THR A N 1
ATOM 690 C CA . THR A 1 89 ? -2.625 -0.718 -3.105 1 94.31 89 THR A CA 1
ATOM 691 C C . THR A 1 89 ? -2.592 -0.391 -4.598 1 94.31 89 THR A C 1
ATOM 693 O O . THR A 1 89 ? -2.283 0.738 -4.984 1 94.31 89 THR A O 1
ATOM 696 N N . ASP A 1 90 ? -2.857 -1.275 -5.355 1 95.75 90 ASP A N 1
ATOM 697 C CA . ASP A 1 90 ? -2.914 -1.154 -6.809 1 95.75 90 ASP A CA 1
ATOM 698 C C . ASP A 1 90 ? -3.92 -2.139 -7.402 1 95.75 90 ASP A C 1
ATOM 700 O O . ASP A 1 90 ? -3.832 -3.344 -7.16 1 95.75 90 ASP A O 1
ATOM 704 N N . ASP A 1 91 ? -4.867 -1.681 -8.242 1 95.19 91 ASP A N 1
ATOM 705 C CA . ASP A 1 91 ? -5.969 -2.484 -8.758 1 95.19 91 ASP A CA 1
ATOM 706 C C . ASP A 1 91 ? -5.453 -3.639 -9.617 1 95.19 91 ASP A C 1
ATOM 708 O O . ASP A 1 91 ? -5.93 -4.77 -9.5 1 95.19 91 ASP A O 1
ATOM 712 N N . LYS A 1 92 ? -4.547 -3.297 -10.43 1 97.19 92 LYS A N 1
ATOM 713 C CA . LYS A 1 92 ? -4.031 -4.332 -11.32 1 97.19 92 LYS A CA 1
ATOM 714 C C . LYS A 1 92 ? -3.275 -5.402 -10.539 1 97.19 92 LYS A C 1
ATOM 716 O O . LYS A 1 92 ? -3.357 -6.59 -10.859 1 97.19 92 LYS A O 1
ATOM 721 N N . LEU A 1 93 ? -2.484 -4.949 -9.562 1 97.81 93 LEU A N 1
ATOM 722 C CA . LEU A 1 93 ? -1.772 -5.883 -8.695 1 97.81 93 LEU A CA 1
ATOM 723 C C . LEU A 1 93 ? -2.746 -6.809 -7.977 1 97.81 93 LEU A C 1
ATOM 725 O O . LEU A 1 93 ? -2.551 -8.023 -7.957 1 97.81 93 LEU A O 1
ATOM 729 N N . LEU A 1 94 ? -3.828 -6.242 -7.465 1 97.75 94 LEU A N 1
ATOM 730 C CA . LEU A 1 94 ? -4.832 -7.016 -6.742 1 97.75 94 LEU A CA 1
ATOM 731 C C . LEU A 1 94 ? -5.52 -8.016 -7.668 1 97.75 94 LEU A C 1
ATOM 733 O O . LEU A 1 94 ? -5.688 -9.188 -7.309 1 97.75 94 LEU A O 1
ATOM 737 N N . GLU A 1 95 ? -5.836 -7.543 -8.828 1 98.12 95 GLU A N 1
ATOM 738 C CA . GLU A 1 95 ? -6.492 -8.422 -9.789 1 98.12 95 GLU A CA 1
ATOM 739 C C . GLU A 1 95 ? -5.582 -9.586 -10.18 1 98.12 95 GLU A C 1
ATOM 741 O O . GLU A 1 95 ? -6.047 -10.719 -10.336 1 98.12 95 GLU A O 1
ATOM 746 N N . GLY A 1 96 ? -4.355 -9.273 -10.336 1 98.62 96 GLY A N 1
ATOM 747 C CA . GLY A 1 96 ? -3.402 -10.328 -10.648 1 98.62 96 GLY A CA 1
ATOM 748 C C . GLY A 1 96 ? -3.293 -11.375 -9.547 1 98.62 96 GLY A C 1
ATOM 749 O O . GLY A 1 96 ? -3.258 -12.57 -9.828 1 98.62 96 GLY A O 1
ATOM 750 N N . LEU A 1 97 ? -3.254 -10.977 -8.305 1 98.75 97 LEU A N 1
ATOM 751 C CA . LEU A 1 97 ? -3.182 -11.891 -7.168 1 98.75 97 LEU A CA 1
ATOM 752 C C . LEU A 1 97 ? -4.438 -12.75 -7.078 1 98.75 97 LEU A C 1
ATOM 754 O O . LEU A 1 97 ? -4.359 -13.945 -6.793 1 98.75 97 LEU A O 1
ATOM 758 N N . LEU A 1 98 ? -5.559 -12.094 -7.363 1 98.75 98 LEU A N 1
ATOM 759 C CA . LEU A 1 98 ? -6.824 -12.82 -7.324 1 98.75 98 LEU A CA 1
ATOM 760 C C . LEU A 1 98 ? -6.859 -13.898 -8.398 1 98.75 98 LEU A C 1
ATOM 762 O O . LEU A 1 98 ? -7.328 -15.016 -8.148 1 98.75 98 LEU A O 1
ATOM 766 N N . ASP A 1 99 ? -6.348 -13.562 -9.523 1 98.62 99 ASP A N 1
ATOM 767 C CA . ASP A 1 99 ? -6.301 -14.531 -10.617 1 98.62 99 ASP A CA 1
ATOM 768 C C . ASP A 1 99 ? -5.406 -15.719 -10.258 1 98.62 99 ASP A C 1
ATOM 770 O O . ASP A 1 99 ? -5.781 -16.875 -10.469 1 98.62 99 ASP A O 1
ATOM 774 N N . MET A 1 100 ? -4.273 -15.469 -9.703 1 98.69 100 MET A N 1
ATOM 775 C CA . MET A 1 100 ? -3.361 -16.531 -9.289 1 98.69 100 MET A CA 1
ATOM 776 C C . MET A 1 100 ? -3.994 -17.391 -8.203 1 98.69 100 MET A C 1
ATOM 778 O O . MET A 1 100 ? -3.908 -18.625 -8.25 1 98.69 100 MET A O 1
ATOM 782 N N . ALA A 1 101 ? -4.637 -16.797 -7.246 1 98.69 101 ALA A N 1
ATOM 783 C CA . ALA A 1 101 ? -5.242 -17.5 -6.117 1 98.69 101 ALA A CA 1
ATOM 784 C C . ALA A 1 101 ? -6.352 -18.438 -6.582 1 98.69 101 ALA A C 1
ATOM 786 O O . ALA A 1 101 ? -6.57 -19.5 -5.984 1 98.69 101 ALA A O 1
ATOM 787 N N . SER A 1 102 ? -6.973 -18.078 -7.688 1 98.06 102 SER A N 1
ATOM 788 C CA . SER A 1 102 ? -8.148 -18.812 -8.141 1 98.06 102 SER A CA 1
ATOM 789 C C . SER A 1 102 ? -7.77 -19.844 -9.203 1 98.06 102 SER A C 1
ATOM 791 O O . SER A 1 102 ? -8.336 -20.938 -9.234 1 98.06 102 SER A O 1
ATOM 793 N N . ASN A 1 103 ? -6.754 -19.484 -9.992 1 97.62 103 ASN A N 1
ATOM 794 C CA . ASN A 1 103 ? -6.68 -20.234 -11.242 1 97.62 103 ASN A CA 1
ATOM 795 C C . ASN A 1 103 ? -5.305 -20.859 -11.445 1 97.62 103 ASN A C 1
ATOM 797 O O . ASN A 1 103 ? -5.105 -21.656 -12.367 1 97.62 103 ASN A O 1
ATOM 801 N N . ASP A 1 104 ? -4.371 -20.562 -10.602 1 98.38 104 ASP A N 1
ATOM 802 C CA . ASP A 1 104 ? -3.045 -21.109 -10.867 1 98.38 104 ASP A CA 1
ATOM 803 C C . ASP A 1 104 ? -3.047 -22.641 -10.742 1 98.38 104 ASP A C 1
ATOM 805 O O . ASP A 1 104 ? -3.721 -23.188 -9.875 1 98.38 104 ASP A O 1
ATOM 809 N N . ARG A 1 105 ? -2.254 -23.219 -11.508 1 97.12 105 ARG A N 1
ATOM 810 C CA . ARG A 1 105 ? -2.201 -24.672 -11.523 1 97.12 105 ARG A CA 1
ATOM 811 C C . ARG A 1 105 ? -1.442 -25.203 -10.312 1 97.12 105 ARG A C 1
ATOM 813 O O . ARG A 1 105 ? -1.642 -26.359 -9.898 1 97.12 105 ARG A O 1
ATOM 820 N N . SER A 1 106 ? -0.514 -24.484 -9.789 1 98.19 106 SER A N 1
ATOM 821 C CA . SER A 1 106 ? 0.297 -24.891 -8.648 1 98.19 106 SER A CA 1
ATOM 822 C C . SER A 1 106 ? -0.36 -24.484 -7.336 1 98.19 106 SER A C 1
ATOM 824 O O . SER A 1 106 ? -0.634 -23.297 -7.109 1 98.19 106 SER A O 1
ATOM 826 N N . TRP A 1 107 ? -0.548 -25.484 -6.453 1 97.88 107 TRP A N 1
ATOM 827 C CA . TRP A 1 107 ? -1.138 -25.172 -5.152 1 97.88 107 TRP A CA 1
ATOM 828 C C . TRP A 1 107 ? -0.228 -24.266 -4.34 1 97.88 107 TRP A C 1
ATOM 830 O O . TRP A 1 107 ? -0.705 -23.453 -3.543 1 97.88 107 TRP A O 1
ATOM 840 N N . LYS A 1 108 ? 1.067 -24.375 -4.523 1 98.62 108 LYS A N 1
ATOM 841 C CA . LYS A 1 108 ? 2.014 -23.516 -3.818 1 98.62 108 LYS A CA 1
ATOM 842 C C . LYS A 1 108 ? 1.816 -22.062 -4.207 1 98.62 108 LYS A C 1
ATOM 844 O O . LYS A 1 108 ? 1.816 -21.172 -3.346 1 98.62 108 LYS A O 1
ATOM 849 N N . VAL A 1 109 ? 1.604 -21.828 -5.496 1 98.81 109 VAL A N 1
ATOM 850 C CA . VAL A 1 109 ? 1.38 -20.469 -5.98 1 98.81 109 VAL A CA 1
ATOM 851 C C . VAL A 1 109 ? 0.058 -19.938 -5.434 1 98.81 109 VAL A C 1
ATOM 853 O O . VAL A 1 109 ? -0.018 -18.797 -4.984 1 98.81 109 VAL A O 1
ATOM 856 N N . LYS A 1 110 ? -0.958 -20.766 -5.445 1 98.75 110 LYS A N 1
ATOM 857 C CA . LYS A 1 110 ? -2.248 -20.359 -4.895 1 98.75 110 LYS A CA 1
ATOM 858 C C . LYS A 1 110 ? -2.119 -19.953 -3.43 1 98.75 110 LYS A C 1
ATOM 860 O O . LYS A 1 110 ? -2.627 -18.906 -3.025 1 98.75 110 LYS A O 1
ATOM 865 N N . ALA A 1 111 ? -1.393 -20.734 -2.676 1 98.62 111 ALA A N 1
ATOM 866 C CA . ALA A 1 111 ? -1.213 -20.453 -1.251 1 98.62 111 ALA A CA 1
ATOM 867 C C . ALA A 1 111 ? -0.488 -19.141 -1.03 1 98.62 111 ALA A C 1
ATOM 869 O O . ALA A 1 111 ? -0.901 -18.328 -0.197 1 98.62 111 ALA A O 1
ATOM 870 N N . HIS A 1 112 ? 0.563 -18.953 -1.767 1 98.81 112 HIS A N 1
ATOM 871 C CA . HIS A 1 112 ? 1.335 -17.719 -1.609 1 98.81 112 HIS A CA 1
ATOM 872 C C . HIS A 1 112 ? 0.541 -16.5 -2.082 1 98.81 112 HIS A C 1
ATOM 874 O O . HIS A 1 112 ? 0.657 -15.422 -1.507 1 98.81 112 HIS A O 1
ATOM 880 N N . ALA A 1 113 ? -0.277 -16.641 -3.184 1 98.88 113 ALA A N 1
ATOM 881 C CA . ALA A 1 113 ? -1.125 -15.547 -3.652 1 98.88 113 ALA A CA 1
ATOM 882 C C . ALA A 1 113 ? -2.162 -15.164 -2.598 1 98.88 113 ALA A C 1
ATOM 884 O O . ALA A 1 113 ? -2.393 -13.984 -2.344 1 98.88 113 ALA A O 1
ATOM 885 N N . ILE A 1 114 ? -2.742 -16.172 -1.963 1 98.75 114 ILE A N 1
ATOM 886 C CA . ILE A 1 114 ? -3.742 -15.93 -0.927 1 98.75 114 ILE A CA 1
ATOM 887 C C . ILE A 1 114 ? -3.094 -15.234 0.268 1 98.75 114 ILE A C 1
ATOM 889 O O . ILE A 1 114 ? -3.646 -14.273 0.812 1 98.75 114 ILE A O 1
ATOM 893 N N . LYS A 1 115 ? -1.918 -15.727 0.624 1 98.62 115 LYS A N 1
ATOM 894 C CA . LYS A 1 115 ? -1.185 -15.055 1.694 1 98.62 115 LYS A CA 1
ATOM 895 C C . LYS A 1 115 ? -0.921 -13.594 1.348 1 98.62 115 LYS A C 1
ATOM 897 O O . LYS A 1 115 ? -1.072 -12.711 2.197 1 98.62 115 LYS A O 1
ATOM 902 N N . ALA A 1 116 ? -0.521 -13.359 0.143 1 98.69 116 ALA A N 1
ATOM 903 C CA . ALA A 1 116 ? -0.246 -12 -0.314 1 98.69 116 ALA A CA 1
ATOM 904 C C . ALA A 1 116 ? -1.495 -11.125 -0.224 1 98.69 116 ALA A C 1
ATOM 906 O O . ALA A 1 116 ? -1.418 -9.961 0.167 1 98.69 116 ALA A O 1
ATOM 907 N N . LEU A 1 117 ? -2.656 -11.695 -0.595 1 98.44 117 LEU A N 1
ATOM 908 C CA . LEU A 1 117 ? -3.906 -10.953 -0.478 1 98.44 117 LEU A CA 1
ATOM 909 C C . LEU A 1 117 ? -4.141 -10.508 0.961 1 98.44 117 LEU A C 1
ATOM 911 O O . LEU A 1 117 ? -4.547 -9.367 1.204 1 98.44 117 LEU A O 1
ATOM 915 N N . GLY A 1 118 ? -3.881 -11.391 1.908 1 97.56 118 GLY A N 1
ATOM 916 C CA . GLY A 1 118 ? -3.996 -11.047 3.314 1 97.56 118 GLY A CA 1
ATOM 917 C C . GLY A 1 118 ? -3.068 -9.922 3.732 1 97.56 118 GLY A C 1
ATOM 918 O O . GLY A 1 118 ? -3.457 -9.039 4.5 1 97.56 118 GLY A O 1
ATOM 919 N N . CYS A 1 119 ? -1.889 -9.922 3.158 1 96.81 119 CYS A N 1
ATOM 920 C CA . CYS A 1 119 ? -0.866 -8.945 3.518 1 96.81 119 CYS A CA 1
ATOM 921 C C . CYS A 1 119 ? -1.166 -7.586 2.895 1 96.81 119 CYS A C 1
ATOM 923 O O . CYS A 1 119 ? -0.931 -6.551 3.518 1 96.81 119 CYS A O 1
ATOM 925 N N . VAL A 1 120 ? -1.613 -7.562 1.681 1 96.31 120 VAL A N 1
ATOM 926 C CA . VAL A 1 120 ? -1.933 -6.309 1.011 1 96.31 120 VAL A CA 1
ATOM 927 C C . VAL A 1 120 ? -3.008 -5.562 1.799 1 96.31 120 VAL A C 1
ATOM 929 O O . VAL A 1 120 ? -2.971 -4.332 1.9 1 96.31 120 VAL A O 1
ATOM 932 N N . GLY A 1 121 ? -4.008 -6.277 2.307 1 94.19 121 GLY A N 1
ATOM 933 C CA . GLY A 1 121 ? -4.875 -5.699 3.32 1 94.19 121 GLY A CA 1
ATOM 934 C C . GLY A 1 121 ? -6.109 -5.035 2.74 1 94.19 121 GLY A C 1
ATOM 935 O O . GLY A 1 121 ? -6.73 -4.191 3.389 1 94.19 121 GLY A O 1
ATOM 936 N N . ILE A 1 122 ? -6.434 -5.355 1.523 1 93.5 122 ILE A N 1
ATOM 937 C CA . ILE A 1 122 ? -7.613 -4.777 0.889 1 93.5 122 ILE A CA 1
ATOM 938 C C . ILE A 1 122 ? -8.734 -5.812 0.851 1 93.5 122 ILE A C 1
ATOM 940 O O . ILE A 1 122 ? -8.523 -6.953 0.426 1 93.5 122 ILE A O 1
ATOM 944 N N . VAL A 1 123 ? -9.883 -5.367 1.323 1 93.06 123 VAL A N 1
ATOM 945 C CA . VAL A 1 123 ? -11.047 -6.254 1.315 1 93.06 123 VAL A CA 1
ATOM 946 C C . VAL A 1 123 ? -12.039 -5.793 0.251 1 93.06 123 VAL A C 1
ATOM 948 O O . VAL A 1 123 ? -12.523 -4.66 0.292 1 93.06 123 VAL A O 1
ATOM 951 N N . THR A 1 124 ? -12.266 -6.543 -0.71 1 92.94 124 THR A N 1
ATOM 952 C CA . THR A 1 124 ? -13.297 -6.348 -1.725 1 92.94 124 THR A CA 1
ATOM 953 C C . THR A 1 124 ? -14.219 -7.559 -1.799 1 92.94 124 THR A C 1
ATOM 955 O O . THR A 1 124 ? -13.93 -8.602 -1.209 1 92.94 124 THR A O 1
ATOM 958 N N . GLU A 1 125 ? -15.289 -7.379 -2.486 1 93.56 125 GLU A N 1
ATOM 959 C CA . GLU A 1 125 ? -16.203 -8.5 -2.66 1 93.56 125 GLU A CA 1
ATOM 960 C C . GLU A 1 125 ? -15.523 -9.672 -3.357 1 93.56 125 GLU A C 1
ATOM 962 O O . GLU A 1 125 ? -15.75 -10.828 -3 1 93.56 125 GLU A O 1
ATOM 967 N N . ARG A 1 126 ? -14.758 -9.367 -4.309 1 96.19 126 ARG A N 1
ATOM 968 C CA . ARG A 1 126 ? -14.047 -10.414 -5.039 1 96.19 126 ARG A CA 1
ATOM 969 C C . ARG A 1 126 ? -13.062 -11.141 -4.129 1 96.19 126 ARG A C 1
ATOM 971 O O . ARG A 1 126 ? -12.898 -12.359 -4.23 1 96.19 126 ARG A O 1
ATOM 978 N N . VAL A 1 127 ? -12.391 -10.422 -3.268 1 97.12 127 VAL A N 1
ATOM 979 C CA . VAL A 1 127 ? -11.469 -11.031 -2.314 1 97.12 127 VAL A CA 1
ATOM 980 C C . VAL A 1 127 ? -12.227 -11.984 -1.397 1 97.12 127 VAL A C 1
ATOM 982 O O . VAL A 1 127 ? -11.797 -13.125 -1.175 1 97.12 127 VAL A O 1
ATOM 985 N N . ILE A 1 128 ? -13.383 -11.57 -0.931 1 96.25 128 ILE A N 1
ATOM 986 C CA . ILE A 1 128 ? -14.203 -12.398 -0.056 1 96.25 128 ILE A CA 1
ATOM 987 C C . ILE A 1 128 ? -14.617 -13.672 -0.789 1 96.25 128 ILE A C 1
ATOM 989 O O . ILE A 1 128 ? -14.508 -14.773 -0.241 1 96.25 128 ILE A O 1
ATOM 993 N N . ASP A 1 129 ? -15.016 -13.477 -2.051 1 96.5 129 ASP A N 1
ATOM 994 C CA . ASP A 1 129 ? -15.469 -14.617 -2.842 1 96.5 129 ASP A CA 1
ATOM 995 C C . ASP A 1 129 ? -14.344 -15.633 -3.043 1 96.5 129 ASP A C 1
ATOM 997 O O . ASP A 1 129 ? -14.562 -16.844 -2.924 1 96.5 129 ASP A O 1
ATOM 1001 N N . VAL A 1 130 ? -13.219 -15.148 -3.35 1 97.62 130 VAL A N 1
ATOM 1002 C CA . VAL A 1 130 ? -12.086 -16.031 -3.623 1 97.62 130 VAL A CA 1
ATOM 1003 C C . VAL A 1 130 ? -11.688 -16.766 -2.35 1 97.62 130 VAL A C 1
ATOM 1005 O O . VAL A 1 130 ? -11.414 -17.969 -2.383 1 97.62 130 VAL A O 1
ATOM 1008 N N . LEU A 1 131 ? -11.633 -16.094 -1.204 1 96.88 131 LEU A N 1
ATOM 1009 C CA . LEU A 1 131 ? -11.258 -16.719 0.061 1 96.88 131 LEU A CA 1
ATOM 1010 C C . LEU A 1 131 ? -12.312 -17.734 0.497 1 96.88 131 LEU A C 1
ATOM 1012 O O . LEU A 1 131 ? -11.969 -18.812 0.974 1 96.88 131 LEU A O 1
ATOM 1016 N N . LEU A 1 132 ? -13.562 -17.391 0.283 1 94.62 132 LEU A N 1
ATOM 1017 C CA . LEU A 1 132 ? -14.641 -18.312 0.598 1 94.62 132 LEU A CA 1
ATOM 1018 C C . LEU A 1 132 ? -14.531 -19.594 -0.234 1 94.62 132 LEU A C 1
ATOM 1020 O O . LEU A 1 132 ? -14.664 -20.703 0.294 1 94.62 132 LEU A O 1
ATOM 1024 N N . TRP A 1 133 ? -14.336 -19.406 -1.516 1 94.44 133 TRP A N 1
ATOM 1025 C CA . TRP A 1 133 ? -14.188 -20.562 -2.406 1 94.44 133 TRP A CA 1
ATOM 1026 C C . TRP A 1 133 ? -13.031 -21.453 -1.963 1 94.44 133 TRP A C 1
ATOM 1028 O O . TRP A 1 133 ? -13.164 -22.672 -1.924 1 94.44 133 TRP A O 1
ATOM 1038 N N . ALA A 1 134 ? -11.914 -20.828 -1.646 1 95.12 134 ALA A N 1
ATOM 1039 C CA . ALA A 1 134 ? -10.734 -21.594 -1.243 1 95.12 134 ALA A CA 1
ATOM 1040 C C . ALA A 1 134 ? -11.008 -22.406 0.019 1 95.12 134 ALA A C 1
ATOM 1042 O O . ALA A 1 134 ? -10.586 -23.562 0.126 1 95.12 134 ALA A O 1
ATOM 1043 N N . ILE A 1 135 ? -11.703 -21.875 0.975 1 93.12 135 ILE A N 1
ATOM 1044 C CA . ILE A 1 135 ? -11.984 -22.547 2.238 1 93.12 135 ILE A CA 1
ATOM 1045 C C . ILE A 1 135 ? -12.945 -23.703 1.998 1 93.12 135 ILE A C 1
ATOM 1047 O O . ILE A 1 135 ? -12.766 -24.797 2.561 1 93.12 135 ILE A O 1
ATOM 1051 N N . ARG A 1 136 ? -13.82 -23.531 1.116 1 90.62 136 ARG A N 1
ATOM 1052 C CA . ARG A 1 136 ? -14.891 -24.5 0.933 1 90.62 136 ARG A CA 1
ATOM 1053 C C . ARG A 1 136 ? -14.477 -25.609 -0.032 1 90.62 136 ARG A C 1
ATOM 1055 O O . ARG A 1 136 ? -14.797 -26.781 0.183 1 90.62 136 ARG A O 1
ATOM 1062 N N . TYR A 1 137 ? -13.75 -25.219 -1.079 1 91.44 137 TYR A N 1
ATOM 1063 C CA . TYR A 1 137 ? -13.68 -26.141 -2.197 1 91.44 137 TYR A CA 1
ATOM 1064 C C . TYR A 1 137 ? -12.242 -26.547 -2.482 1 91.44 137 TYR A C 1
ATOM 1066 O O . TYR A 1 137 ? -11.992 -27.516 -3.213 1 91.44 137 TYR A O 1
ATOM 1074 N N . GLU A 1 138 ? -11.344 -25.828 -1.948 1 91.62 138 GLU A N 1
ATOM 1075 C CA . GLU A 1 138 ? -9.953 -26.172 -2.23 1 91.62 138 GLU A CA 1
ATOM 1076 C C . GLU A 1 138 ? -9.594 -27.531 -1.637 1 91.62 138 GLU A C 1
ATOM 1078 O O . GLU A 1 138 ? -9.906 -27.812 -0.48 1 91.62 138 GLU A O 1
ATOM 1083 N N . LYS A 1 139 ? -8.922 -28.375 -2.42 1 93.12 139 LYS A N 1
ATOM 1084 C CA . LYS A 1 139 ? -8.578 -29.734 -2.002 1 93.12 139 LYS A CA 1
ATOM 1085 C C . LYS A 1 139 ? -7.32 -29.75 -1.141 1 93.12 139 LYS A C 1
ATOM 1087 O O . LYS A 1 139 ? -7.195 -30.562 -0.223 1 93.12 139 LYS A O 1
ATOM 1092 N N . VAL A 1 140 ? -6.422 -28.938 -1.479 1 94.69 140 VAL A N 1
ATOM 1093 C CA . VAL A 1 140 ? -5.129 -28.906 -0.803 1 94.69 140 VAL A CA 1
ATOM 1094 C C . VAL A 1 140 ? -5.254 -28.172 0.529 1 94.69 140 VAL A C 1
ATOM 1096 O O . VAL A 1 140 ? -5.605 -26.984 0.562 1 94.69 140 VAL A O 1
ATOM 1099 N N . ALA A 1 141 ? -4.914 -28.766 1.619 1 92.94 141 ALA A N 1
ATOM 1100 C CA . ALA A 1 141 ? -5.086 -28.25 2.979 1 92.94 141 ALA A CA 1
ATOM 1101 C C . ALA A 1 141 ? -4.277 -26.984 3.195 1 92.94 141 ALA A C 1
ATOM 1103 O O . ALA A 1 141 ? -4.723 -26.062 3.887 1 92.94 141 ALA A O 1
ATOM 1104 N N . ALA A 1 142 ? -3.086 -26.969 2.662 1 94.88 142 ALA A N 1
ATOM 1105 C CA . ALA A 1 142 ? -2.217 -25.797 2.844 1 94.88 142 ALA A CA 1
ATOM 1106 C C . ALA A 1 142 ? -2.861 -24.547 2.281 1 94.88 142 ALA A C 1
ATOM 1108 O O . ALA A 1 142 ? -2.727 -23.453 2.855 1 94.88 142 ALA A O 1
ATOM 1109 N N . VAL A 1 143 ? -3.535 -24.688 1.16 1 97 143 VAL A N 1
ATOM 1110 C CA . VAL A 1 143 ? -4.211 -23.547 0.537 1 97 143 VAL A CA 1
ATOM 1111 C C . VAL A 1 143 ? -5.387 -23.109 1.402 1 97 143 VAL A C 1
ATOM 1113 O O . VAL A 1 143 ? -5.594 -21.906 1.619 1 97 143 VAL A O 1
ATOM 1116 N N . ARG A 1 144 ? -6.117 -24.016 1.959 1 94.25 144 ARG A N 1
ATOM 1117 C CA . ARG A 1 144 ? -7.23 -23.703 2.85 1 94.25 144 ARG A CA 1
ATOM 1118 C C . ARG A 1 144 ? -6.738 -22.984 4.102 1 94.25 144 ARG A C 1
ATOM 1120 O O . ARG A 1 144 ? -7.359 -22.016 4.555 1 94.25 144 ARG A O 1
ATOM 1127 N N . ALA A 1 145 ? -5.648 -23.422 4.637 1 93.75 145 ALA A N 1
ATOM 1128 C CA . ALA A 1 145 ? -5.078 -22.797 5.832 1 93.75 145 ALA A CA 1
ATOM 1129 C C . ALA A 1 145 ? -4.699 -21.344 5.57 1 93.75 145 ALA A C 1
ATOM 1131 O O . ALA A 1 145 ? -4.953 -20.469 6.402 1 93.75 145 ALA A O 1
ATOM 1132 N N . GLU A 1 146 ? -4.078 -21.141 4.383 1 96.62 146 GLU A N 1
ATOM 1133 C CA . GLU A 1 146 ? -3.715 -19.766 4.047 1 96.62 146 GLU A CA 1
ATOM 1134 C C . GLU A 1 146 ? -4.953 -18.891 3.873 1 96.62 146 GLU A C 1
ATOM 1136 O O . GLU A 1 146 ? -4.938 -17.703 4.211 1 96.62 146 GLU A O 1
ATOM 1141 N N . ALA A 1 147 ? -6.008 -19.484 3.328 1 96.38 147 ALA A N 1
ATOM 1142 C CA . ALA A 1 147 ? -7.258 -18.734 3.186 1 96.38 147 ALA A CA 1
ATOM 1143 C C . ALA A 1 147 ? -7.82 -18.344 4.547 1 96.38 147 ALA A C 1
ATOM 1145 O O . ALA A 1 147 ? -8.242 -17.203 4.742 1 96.38 147 ALA A O 1
ATOM 1146 N N . CYS A 1 148 ? -7.754 -19.234 5.508 1 93.12 148 CYS A N 1
ATOM 1147 C CA . CYS A 1 148 ? -8.203 -18.906 6.855 1 93.12 148 CYS A CA 1
ATOM 1148 C C . CYS A 1 148 ? -7.344 -17.812 7.477 1 93.12 148 CYS A C 1
ATOM 1150 O O . CYS A 1 148 ? -7.867 -16.875 8.086 1 93.12 148 CYS A O 1
ATOM 1152 N N . ASN A 1 149 ? -6.023 -17.938 7.289 1 94.94 149 ASN A N 1
ATOM 1153 C CA . ASN A 1 149 ? -5.113 -16.922 7.797 1 94.94 149 ASN A CA 1
ATOM 1154 C C . ASN A 1 149 ? -5.406 -15.547 7.188 1 94.94 149 ASN A C 1
ATOM 1156 O O . ASN A 1 149 ? -5.348 -14.531 7.883 1 94.94 149 ASN A O 1
ATOM 1160 N N . ALA A 1 150 ? -5.684 -15.531 5.883 1 96.81 150 ALA A N 1
ATOM 1161 C CA . ALA A 1 150 ? -5.984 -14.273 5.211 1 96.81 150 ALA A CA 1
ATOM 1162 C C . ALA A 1 150 ? -7.266 -13.648 5.762 1 96.81 150 ALA A C 1
ATOM 1164 O O . ALA A 1 150 ? -7.34 -12.438 5.965 1 96.81 150 ALA A O 1
ATOM 1165 N N . VAL A 1 151 ? -8.258 -14.5 6.039 1 95 151 VAL A N 1
ATOM 1166 C CA . VAL A 1 151 ? -9.516 -14.023 6.602 1 95 151 VAL A CA 1
ATOM 1167 C C . VAL A 1 151 ? -9.266 -13.375 7.961 1 95 151 VAL A C 1
ATOM 1169 O O . VAL A 1 151 ? -9.797 -12.305 8.25 1 95 151 VAL A O 1
ATOM 1172 N N . ALA A 1 152 ? -8.438 -14.008 8.734 1 92.94 152 ALA A N 1
ATOM 1173 C CA . ALA A 1 152 ? -8.094 -13.477 10.047 1 92.94 152 ALA A CA 1
ATOM 1174 C C . ALA A 1 152 ? -7.312 -12.172 9.922 1 92.94 152 ALA A C 1
ATOM 1176 O O . ALA A 1 152 ? -7.617 -11.195 10.617 1 92.94 152 ALA A O 1
ATOM 1177 N N . ALA A 1 153 ? -6.344 -12.133 9.039 1 94.38 153 ALA A N 1
ATOM 1178 C CA . ALA A 1 153 ? -5.5 -10.953 8.852 1 94.38 153 ALA A CA 1
ATOM 1179 C C . ALA A 1 153 ? -6.324 -9.758 8.383 1 94.38 153 ALA A C 1
ATOM 1181 O O . ALA A 1 153 ? -6.066 -8.625 8.781 1 94.38 153 ALA A O 1
ATOM 1182 N N . LEU A 1 154 ? -7.281 -10.031 7.547 1 94.94 154 LEU A N 1
ATOM 1183 C CA . LEU A 1 154 ? -8.102 -8.969 6.969 1 94.94 154 LEU A CA 1
ATOM 1184 C C . LEU A 1 154 ? -9.266 -8.625 7.891 1 94.94 154 LEU A C 1
ATOM 1186 O O . LEU A 1 154 ? -10.031 -7.699 7.609 1 94.94 154 LEU A O 1
ATOM 1190 N N . ARG A 1 155 ? -9.383 -9.391 8.984 1 92.5 155 ARG A N 1
ATOM 1191 C CA . ARG A 1 155 ? -10.453 -9.188 9.953 1 92.5 155 ARG A CA 1
ATOM 1192 C C . ARG A 1 155 ? -11.812 -9.156 9.266 1 92.5 155 ARG A C 1
ATOM 1194 O O . ARG A 1 155 ? -12.641 -8.281 9.547 1 92.5 155 ARG A O 1
ATOM 1201 N N . ILE A 1 156 ? -11.984 -10.062 8.297 1 91.56 156 ILE A N 1
ATOM 1202 C CA . ILE A 1 156 ? -13.234 -10.125 7.555 1 91.56 156 ILE A CA 1
ATOM 1203 C C . ILE A 1 156 ? -14.359 -10.586 8.477 1 91.56 156 ILE A C 1
ATOM 1205 O O . ILE A 1 156 ? -14.25 -11.625 9.125 1 91.56 156 ILE A O 1
ATOM 1209 N N . ARG A 1 157 ? -15.43 -9.82 8.547 1 86.19 157 ARG A N 1
ATOM 1210 C CA . ARG A 1 157 ? -16.578 -10.156 9.391 1 86.19 157 ARG A CA 1
ATOM 1211 C C . ARG A 1 157 ? -17.797 -10.516 8.539 1 86.19 157 ARG A C 1
ATOM 1213 O O . ARG A 1 157 ? -18.922 -10.469 9.023 1 86.19 157 ARG A O 1
ATOM 1220 N N . ASP A 1 158 ? -17.609 -10.914 7.414 1 86 158 ASP A N 1
ATOM 1221 C CA . ASP A 1 158 ? -18.672 -11.336 6.5 1 86 158 ASP A CA 1
ATOM 1222 C C . ASP A 1 158 ? -19.375 -12.594 7.004 1 86 158 ASP A C 1
ATOM 1224 O O . ASP A 1 158 ? -18.719 -13.578 7.352 1 86 158 ASP A O 1
ATOM 1228 N N . GLU A 1 159 ? -20.656 -12.586 7.098 1 86.81 159 GLU A N 1
ATOM 1229 C CA . GLU A 1 159 ? -21.422 -13.672 7.676 1 86.81 159 GLU A CA 1
ATOM 1230 C C . GLU A 1 159 ? -21.203 -14.977 6.918 1 86.81 159 GLU A C 1
ATOM 1232 O O . GLU A 1 159 ? -21.156 -16.047 7.52 1 86.81 159 GLU A O 1
ATOM 1237 N N . ARG A 1 160 ? -21.141 -14.914 5.652 1 86 160 ARG A N 1
ATOM 1238 C CA . ARG A 1 160 ? -20.891 -16.109 4.859 1 86 160 ARG A CA 1
ATOM 1239 C C . ARG A 1 160 ? -19.562 -16.766 5.254 1 86 160 ARG A C 1
ATOM 1241 O O . ARG A 1 160 ? -19.469 -17.984 5.336 1 86 160 ARG A O 1
ATOM 1248 N N . MET A 1 161 ? -18.594 -15.883 5.445 1 84.06 161 MET A N 1
ATOM 1249 C CA . MET A 1 161 ? -17.266 -16.328 5.824 1 84.06 161 MET A CA 1
ATOM 1250 C C . MET A 1 161 ? -17.266 -16.984 7.203 1 84.06 161 MET A C 1
ATOM 1252 O O . MET A 1 161 ? -16.703 -18.062 7.391 1 84.06 161 MET A O 1
ATOM 1256 N N . LEU A 1 162 ? -17.984 -16.375 8.109 1 81.81 162 LEU A N 1
ATOM 1257 C CA . LEU A 1 162 ? -18.047 -16.875 9.477 1 81.81 162 LEU A CA 1
ATOM 1258 C C . LEU A 1 162 ? -18.719 -18.25 9.516 1 81.81 162 LEU A C 1
ATOM 1260 O O . LEU A 1 162 ? -18.297 -19.125 10.266 1 81.81 162 LEU A O 1
ATOM 1264 N N . SER A 1 163 ? -19.641 -18.438 8.742 1 82.06 163 SER A N 1
ATOM 1265 C CA . SER A 1 163 ? -20.375 -19.703 8.688 1 82.06 163 SER A CA 1
ATOM 1266 C C . SER A 1 163 ? -19.484 -20.828 8.164 1 82.06 163 SER A C 1
ATOM 1268 O O . SER A 1 163 ? -19.484 -21.922 8.711 1 82.06 163 SER A O 1
ATOM 1270 N N . VAL A 1 164 ? -18.75 -20.547 7.148 1 80.25 164 VAL A N 1
ATOM 1271 C CA . VAL A 1 164 ? -17.938 -21.578 6.523 1 80.25 164 VAL A CA 1
ATOM 1272 C C . VAL A 1 164 ? -16.766 -21.938 7.438 1 80.25 164 VAL A C 1
ATOM 1274 O O . VAL A 1 164 ? -16.359 -23.094 7.52 1 80.25 164 VAL A O 1
ATOM 1277 N N . LEU A 1 165 ? -16.25 -20.922 8.117 1 79.12 165 LEU A N 1
ATOM 1278 C CA . LEU A 1 165 ? -15.148 -21.172 9.047 1 79.12 165 LEU A CA 1
ATOM 1279 C C . LEU A 1 165 ? -15.609 -22.062 10.203 1 79.12 165 LEU A C 1
ATOM 1281 O O . LEU A 1 165 ? -14.859 -22.938 10.664 1 79.12 165 LEU A O 1
ATOM 1285 N N . GLN A 1 166 ? -16.703 -21.812 10.617 1 73.12 166 GLN A N 1
ATOM 1286 C CA . GLN A 1 166 ? -17.266 -22.609 11.703 1 73.12 166 GLN A CA 1
ATOM 1287 C C . GLN A 1 166 ? -17.5 -24.047 11.25 1 73.12 166 GLN A C 1
ATOM 1289 O O . GLN A 1 166 ? -17.234 -25 12 1 73.12 166 GLN A O 1
ATOM 1294 N N . ASP A 1 167 ? -17.922 -24.219 10.086 1 71.44 167 ASP A N 1
ATOM 1295 C CA . ASP A 1 167 ? -18.188 -25.547 9.555 1 71.44 167 ASP A CA 1
ATOM 1296 C C . ASP A 1 167 ? -16.891 -26.344 9.391 1 71.44 167 ASP A C 1
ATOM 1298 O O . ASP A 1 167 ? -16.844 -27.531 9.711 1 71.44 167 ASP A O 1
ATOM 1302 N N . ARG A 1 168 ? -15.898 -25.672 8.93 1 68.56 168 ARG A N 1
ATOM 1303 C CA . ARG A 1 168 ? -14.641 -26.359 8.664 1 68.56 168 ARG A CA 1
ATOM 1304 C C . ARG A 1 168 ? -13.891 -26.641 9.961 1 68.56 168 ARG A C 1
ATOM 1306 O O . ARG A 1 168 ? -13.32 -27.719 10.133 1 68.56 168 ARG A O 1
ATOM 1313 N N . LEU A 1 169 ? -13.758 -25.547 10.773 1 61.97 169 LEU A N 1
ATOM 1314 C CA . LEU A 1 169 ? -13.07 -25.781 12.047 1 61.97 169 LEU A CA 1
ATOM 1315 C C . LEU A 1 169 ? -13.734 -26.906 12.828 1 61.97 169 LEU A C 1
ATOM 1317 O O . LEU A 1 169 ? -13.047 -27.703 13.477 1 61.97 169 LEU A O 1
ATOM 1321 N N . VAL A 1 170 ? -14.938 -26.953 12.648 1 54.75 170 VAL A N 1
ATOM 1322 C CA . VAL A 1 170 ? -15.672 -28.016 13.312 1 54.75 170 VAL A CA 1
ATOM 1323 C C . VAL A 1 170 ? -15.359 -29.359 12.641 1 54.75 170 VAL A C 1
ATOM 1325 O O . VAL A 1 170 ? -15.172 -30.375 13.32 1 54.75 170 VAL A O 1
ATOM 1328 N N . VAL A 1 171 ? -15.219 -29.25 11.422 1 54.38 171 VAL A N 1
ATOM 1329 C CA . VAL A 1 171 ? -15.008 -30.5 10.711 1 54.38 171 VAL A CA 1
ATOM 1330 C C . VAL A 1 171 ? -13.547 -30.938 10.852 1 54.38 171 VAL A C 1
ATOM 1332 O O . VAL A 1 171 ? -13.273 -32.125 11.109 1 54.38 171 VAL A O 1
ATOM 1335 N N . GLU A 1 172 ? -12.664 -29.969 10.695 1 59.28 172 GLU A N 1
ATOM 1336 C CA . GLU A 1 172 ? -11.258 -30.344 10.836 1 59.28 172 GLU A CA 1
ATOM 1337 C C . GLU A 1 172 ? -10.961 -30.797 12.266 1 59.28 172 GLU A C 1
ATOM 1339 O O . GLU A 1 172 ? -10.148 -31.703 12.477 1 59.28 172 GLU A O 1
ATOM 1344 N N . SER A 1 173 ? -11.609 -30.094 13.203 1 54.19 173 SER A N 1
ATOM 1345 C CA . SER A 1 173 ? -11.484 -30.547 14.586 1 54.19 173 SER A CA 1
ATOM 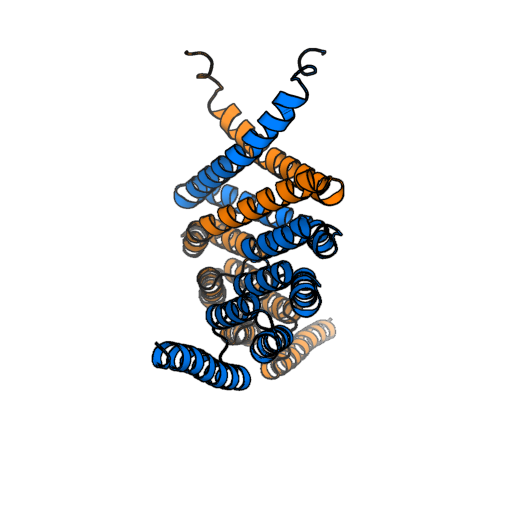1346 C C . SER A 1 173 ? -12.086 -31.938 14.766 1 54.19 173 SER A C 1
ATOM 1348 O O . SER A 1 173 ? -11.57 -32.75 15.547 1 54.19 173 SER A O 1
ATOM 1350 N N . ASP A 1 174 ? -13.125 -32.125 14.078 1 51.97 174 ASP A N 1
ATOM 1351 C CA . ASP A 1 174 ? -13.734 -33.438 14.18 1 51.97 174 ASP A CA 1
ATOM 1352 C C . ASP A 1 174 ? -12.844 -34.5 13.555 1 51.97 174 ASP A C 1
ATOM 1354 O O . ASP A 1 174 ? -12.758 -35.625 14.062 1 51.97 174 ASP A O 1
ATOM 1358 N N . ASP A 1 175 ? -12.242 -34.094 12.555 1 52.28 175 ASP A N 1
ATOM 1359 C CA . ASP A 1 175 ? -11.344 -35.062 11.953 1 52.28 175 ASP A CA 1
ATOM 1360 C C . ASP A 1 175 ? -10.156 -35.344 12.867 1 52.28 175 ASP A C 1
ATOM 1362 O O . ASP A 1 175 ? -9.695 -36.5 12.945 1 52.28 175 ASP A O 1
ATOM 1366 N N . LEU A 1 176 ? -9.648 -34.25 13.453 1 50.22 176 LEU A N 1
ATOM 1367 C CA . LEU A 1 176 ? -8.586 -34.438 14.43 1 50.22 176 LEU A CA 1
ATOM 1368 C C . LEU A 1 176 ? -9.078 -35.312 15.594 1 50.22 176 LEU A C 1
ATOM 1370 O O . LEU A 1 176 ? -8.344 -36.156 16.094 1 50.22 176 LEU A O 1
ATOM 1374 N N . VAL A 1 177 ? -10.266 -35.062 15.992 1 49.19 177 VAL A N 1
ATOM 1375 C CA . VAL A 1 177 ? -10.883 -35.875 17.047 1 49.19 177 VAL A CA 1
ATOM 1376 C C . VAL A 1 177 ? -11.109 -37.281 16.547 1 49.19 177 VAL A C 1
ATOM 1378 O O . VAL A 1 177 ? -10.883 -38.25 17.281 1 49.19 177 VAL 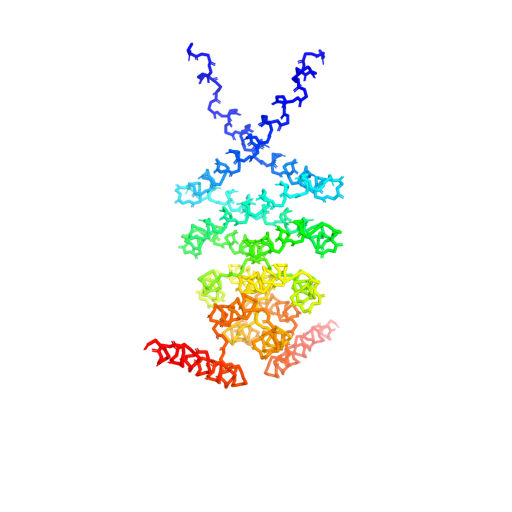A O 1
ATOM 1381 N N . LYS A 1 178 ? -11.5 -37.5 15.383 1 50.44 178 LYS A N 1
ATOM 1382 C CA . LYS A 1 178 ? -11.719 -38.844 14.891 1 50.44 178 LYS A CA 1
ATOM 1383 C C . LYS A 1 178 ? -10.398 -39.594 14.75 1 50.44 178 LYS A C 1
ATOM 1385 O O . LYS A 1 178 ? -10.344 -40.812 15 1 50.44 178 LYS A O 1
ATOM 1390 N N . ARG A 1 179 ? -9.359 -38.906 14.359 1 49.81 179 ARG A N 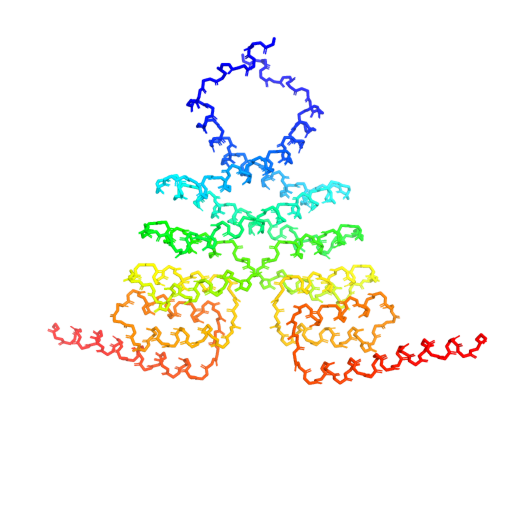1
ATOM 1391 C CA . ARG A 1 179 ? -8.062 -39.562 14.266 1 49.81 179 ARG A CA 1
ATOM 1392 C C . ARG A 1 179 ? -7.516 -39.906 15.648 1 49.81 179 ARG A C 1
ATOM 1394 O O . ARG A 1 179 ? -6.746 -40.844 15.805 1 49.81 179 ARG A O 1
ATOM 1401 N N . SER A 1 180 ? -7.867 -39 16.562 1 51.94 180 SER A N 1
ATOM 1402 C CA . SER A 1 180 ? -7.398 -39.281 17.922 1 51.94 180 SER A CA 1
ATOM 1403 C C . SER A 1 180 ? -8.18 -40.406 18.562 1 51.94 180 SER A C 1
ATOM 1405 O O . SER A 1 180 ? -7.746 -41 19.562 1 51.94 180 SER A O 1
ATOM 1407 N N . GLY A 1 181 ? -9.336 -40.656 18.156 1 48.81 181 GLY A N 1
ATOM 1408 C CA . GLY A 1 181 ? -10.109 -41.75 18.719 1 48.81 181 GLY A CA 1
ATOM 1409 C C . GLY A 1 181 ? -9.641 -43.094 18.219 1 48.81 181 GLY A C 1
ATOM 1410 O O . GLY A 1 181 ? -10.008 -44.125 18.797 1 48.81 181 GLY A O 1
ATOM 1411 N N . PHE A 1 182 ? -9.164 -43.219 17 1 43.78 182 PHE A N 1
ATOM 1412 C CA . PHE A 1 182 ? -8.75 -44.531 16.531 1 43.78 182 PHE A CA 1
ATOM 1413 C C . PHE A 1 182 ? -7.352 -44.875 17.031 1 43.78 182 PHE A C 1
ATOM 1415 O O . PHE A 1 182 ? -6.844 -45.969 16.781 1 43.78 182 PHE A O 1
ATOM 1422 N N . ARG A 1 183 ? -6.684 -43.938 17.781 1 35.97 183 ARG A N 1
ATOM 1423 C CA . ARG A 1 183 ? -5.539 -44.562 18.438 1 35.97 183 ARG A CA 1
ATOM 1424 C C . ARG A 1 183 ? -5.965 -45.281 19.703 1 35.97 183 ARG A C 1
ATOM 1426 O O . ARG A 1 183 ? -6.809 -44.781 20.453 1 35.97 183 ARG A O 1
ATOM 1433 N N . MET B 1 1 ? 45.531 1.669 7.07 1 24.23 1 MET B N 1
ATOM 1434 C CA . MET B 1 1 ? 44.406 1.758 7.992 1 24.23 1 MET B CA 1
ATOM 1435 C C . MET B 1 1 ? 43.656 3.074 7.809 1 24.23 1 MET B C 1
ATOM 1437 O O . MET B 1 1 ? 42.469 3.168 8.125 1 24.23 1 MET B O 1
ATOM 1441 N N . GLU B 1 2 ? 44.406 4.207 7.691 1 24.73 2 GLU B N 1
ATOM 1442 C CA . GLU B 1 2 ? 44.031 5.617 7.809 1 24.73 2 GLU B CA 1
ATOM 1443 C C . GLU B 1 2 ? 43.219 6.086 6.621 1 24.73 2 GLU B C 1
ATOM 1445 O O . GLU B 1 2 ? 42.625 7.172 6.648 1 24.73 2 GLU B O 1
ATOM 1450 N N . ARG B 1 3 ? 43.594 5.688 5.422 1 27.17 3 ARG B N 1
ATOM 1451 C CA . ARG B 1 3 ? 43.219 6.359 4.184 1 27.17 3 ARG B CA 1
ATOM 1452 C C . ARG B 1 3 ? 41.719 6.262 3.945 1 27.17 3 ARG B C 1
ATOM 1454 O O . ARG B 1 3 ? 41.219 6.844 2.992 1 27.17 3 ARG B O 1
ATOM 1461 N N . TRP B 1 4 ? 41.125 5.102 4.242 1 29.38 4 TRP B N 1
ATOM 1462 C CA . TRP B 1 4 ? 39.688 5.031 4.023 1 29.38 4 TRP B CA 1
ATOM 1463 C C . TRP B 1 4 ? 38.969 6.129 4.797 1 29.38 4 TRP B C 1
ATOM 1465 O O . TRP B 1 4 ? 37.75 6.219 4.762 1 29.38 4 TRP B O 1
ATOM 1475 N N . GLY B 1 5 ? 39.656 6.855 5.746 1 32.38 5 GLY B N 1
ATOM 1476 C CA . GLY B 1 5 ? 39.156 7.812 6.723 1 32.38 5 GLY B CA 1
ATOM 1477 C C . GLY B 1 5 ? 38.656 9.094 6.09 1 32.38 5 GLY B C 1
ATOM 1478 O O . GLY B 1 5 ? 37.75 9.734 6.621 1 32.38 5 GLY B O 1
ATOM 1479 N N . THR B 1 6 ? 39.5 9.812 5.355 1 31.98 6 THR B N 1
ATOM 1480 C CA . THR B 1 6 ? 39.344 11.219 5.008 1 31.98 6 THR B CA 1
ATOM 1481 C C . THR B 1 6 ? 38.25 11.391 3.934 1 31.98 6 THR B C 1
ATOM 1483 O O . THR B 1 6 ? 38.531 12 2.889 1 31.98 6 THR B O 1
ATOM 1486 N N . MET B 1 7 ? 37.688 10.406 3.277 1 33.84 7 MET B N 1
ATOM 1487 C CA . MET B 1 7 ? 36.625 10.945 2.4 1 33.84 7 MET B CA 1
ATOM 1488 C C . MET B 1 7 ? 35.875 12.062 3.092 1 33.84 7 MET B C 1
ATOM 1490 O O . MET B 1 7 ? 35.281 11.852 4.168 1 33.84 7 MET B O 1
ATOM 1494 N N . ASN B 1 8 ? 36.219 13.336 2.896 1 33.88 8 ASN B N 1
ATOM 1495 C CA . ASN B 1 8 ? 35.719 14.578 3.482 1 33.88 8 ASN B CA 1
ATOM 1496 C C . ASN B 1 8 ? 34.219 14.531 3.736 1 33.88 8 ASN B C 1
ATOM 1498 O O . ASN B 1 8 ? 33.469 13.898 2.979 1 33.88 8 ASN B O 1
ATOM 1502 N N . GLY B 1 9 ? 33.812 14.938 4.93 1 34.03 9 GLY B N 1
ATOM 1503 C CA . GLY B 1 9 ? 32.469 14.984 5.504 1 34.03 9 GLY B CA 1
ATOM 1504 C C . GLY B 1 9 ? 31.406 15.391 4.504 1 34.03 9 GLY B C 1
ATOM 1505 O O . GLY B 1 9 ? 30.328 14.781 4.461 1 34.03 9 GLY B O 1
ATOM 1506 N N . LYS B 1 10 ? 31.609 16.531 3.875 1 37.56 10 LYS B N 1
ATOM 1507 C CA . LYS B 1 10 ? 30.641 17.172 2.998 1 37.56 10 LYS B CA 1
ATOM 1508 C C . LYS B 1 10 ? 30.453 16.391 1.705 1 37.56 10 LYS B C 1
ATOM 1510 O O . LYS B 1 10 ? 29.344 16.266 1.201 1 37.56 10 LYS B O 1
ATOM 1515 N N . VAL B 1 11 ? 31.531 16.141 1.025 1 36.88 11 VAL B N 1
ATOM 1516 C CA . VAL B 1 11 ? 31.484 15.398 -0.234 1 36.88 11 VAL B CA 1
ATOM 1517 C C . VAL B 1 11 ? 30.906 14.008 0.002 1 36.88 11 VAL B C 1
ATOM 1519 O O . VAL B 1 11 ? 30.375 13.391 -0.92 1 36.88 11 VAL B O 1
ATOM 1522 N N . GLY B 1 12 ? 31.047 13.453 1.169 1 37.75 12 GLY B N 1
ATOM 1523 C CA . GLY B 1 12 ? 30.5 12.141 1.498 1 37.75 12 GLY B CA 1
ATOM 1524 C C . GLY B 1 12 ? 28.984 12.141 1.629 1 37.75 12 GLY B C 1
ATOM 1525 O O . GLY B 1 12 ? 28.312 11.219 1.15 1 37.75 12 GLY B O 1
ATOM 1526 N N . LYS B 1 13 ? 28.578 13.148 2.4 1 41.62 13 LYS B N 1
ATOM 1527 C CA . LYS B 1 13 ? 27.125 13.25 2.594 1 41.62 13 LYS B CA 1
ATOM 1528 C C . LYS B 1 13 ? 26.422 13.531 1.273 1 41.62 13 LYS B C 1
ATOM 1530 O O . LYS B 1 13 ? 25.406 12.906 0.968 1 41.62 13 LYS B O 1
ATOM 1535 N N . LEU B 1 14 ? 26.984 14.609 0.557 1 43.69 14 LEU B N 1
ATOM 1536 C CA . LEU B 1 14 ? 26.406 14.922 -0.746 1 43.69 14 LEU B CA 1
ATOM 1537 C C . LEU B 1 14 ? 26.594 13.758 -1.716 1 43.69 14 LEU B C 1
ATOM 1539 O O . LEU B 1 14 ? 25.703 13.453 -2.514 1 43.69 14 LEU B O 1
ATOM 1543 N N . GLY B 1 15 ? 27.781 13.18 -1.754 1 41.62 15 GLY B N 1
ATOM 1544 C CA . GLY B 1 15 ? 28.016 11.992 -2.562 1 41.62 15 GLY B CA 1
ATOM 1545 C C . GLY B 1 15 ? 27.109 10.828 -2.191 1 41.62 15 GLY B C 1
ATOM 1546 O O . GLY B 1 15 ? 26.594 10.133 -3.068 1 41.62 15 GLY B O 1
ATOM 1547 N N . MET B 1 16 ? 27 10.727 -0.894 1 42.06 16 MET B N 1
ATOM 1548 C CA . MET B 1 16 ? 26.078 9.688 -0.427 1 42.06 16 MET B CA 1
ATOM 1549 C C . MET B 1 16 ? 24.641 10.023 -0.784 1 42.06 16 MET B C 1
ATOM 1551 O O . MET B 1 16 ? 23.859 9.141 -1.108 1 42.06 16 MET B O 1
ATOM 1555 N N . GLU B 1 17 ? 24.391 11.359 -0.613 1 47.34 17 GLU B N 1
ATOM 1556 C CA . GLU B 1 17 ? 23.031 11.781 -0.946 1 47.34 17 GLU B CA 1
ATOM 1557 C C . GLU B 1 17 ? 22.734 11.547 -2.424 1 47.34 17 GLU B C 1
ATOM 1559 O O . GLU B 1 17 ? 21.656 11.07 -2.771 1 47.34 17 GLU B O 1
ATOM 1564 N N . ARG B 1 18 ? 23.641 12.164 -3.266 1 45.47 18 ARG B N 1
ATOM 1565 C CA . ARG B 1 18 ? 23.5 11.938 -4.703 1 45.47 18 ARG B CA 1
ATOM 1566 C C . ARG B 1 18 ? 23.625 10.453 -5.039 1 45.47 18 ARG B C 1
ATOM 1568 O O . ARG B 1 18 ? 22.938 9.969 -5.941 1 45.47 18 ARG B O 1
ATOM 1575 N N . TRP B 1 19 ? 24.469 9.906 -4.387 1 44.84 19 TRP B N 1
ATOM 1576 C CA . TRP B 1 19 ? 24.641 8.461 -4.543 1 44.84 19 TRP B CA 1
ATOM 1577 C C . TRP B 1 19 ? 23.391 7.719 -4.086 1 44.84 19 TRP B C 1
ATOM 1579 O O . TRP B 1 19 ? 22.969 6.746 -4.723 1 44.84 19 TRP B O 1
ATOM 1589 N N . GLY B 1 20 ? 22.734 8.312 -3.055 1 49.91 20 GLY B N 1
ATOM 1590 C CA . GLY B 1 20 ? 21.516 7.684 -2.574 1 49.91 20 GLY B CA 1
ATOM 1591 C C . GLY B 1 20 ? 20.391 7.723 -3.588 1 49.91 20 GLY B C 1
ATOM 1592 O O .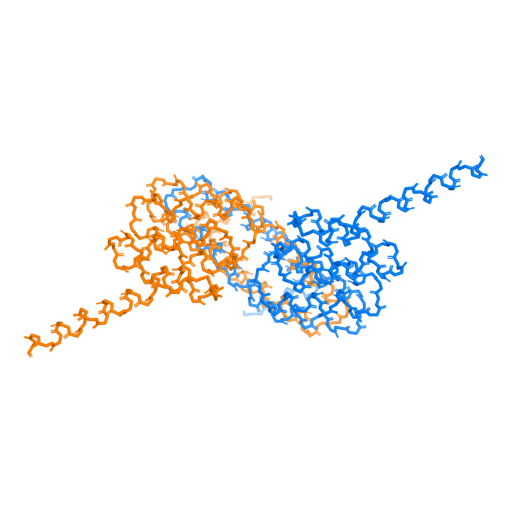 GLY B 1 20 ? 19.75 6.703 -3.854 1 49.91 20 GLY B O 1
ATOM 1593 N N . THR B 1 21 ? 20.234 9.055 -4.059 1 54.25 21 THR B N 1
ATOM 1594 C CA . THR B 1 21 ? 19.172 9.211 -5.031 1 54.25 21 THR B CA 1
ATOM 1595 C C . THR B 1 21 ? 19.516 8.5 -6.34 1 54.25 21 THR B C 1
ATOM 1597 O O . THR B 1 21 ? 18.672 7.801 -6.91 1 54.25 21 THR B O 1
ATOM 1600 N N . MET B 1 22 ? 20.641 8.883 -6.883 1 52.69 22 MET B N 1
ATOM 1601 C CA . MET B 1 22 ? 21.094 8.25 -8.125 1 52.69 22 MET B CA 1
ATOM 1602 C C . MET B 1 22 ? 21.188 6.738 -7.957 1 52.69 22 MET B C 1
ATOM 1604 O O . MET B 1 22 ? 20.828 5.984 -8.867 1 52.69 22 MET B O 1
ATOM 1608 N N . ASN B 1 23 ? 21.422 6.41 -6.758 1 57.91 23 ASN B N 1
ATOM 1609 C CA . ASN B 1 23 ? 21.594 4.988 -6.484 1 57.91 23 ASN B CA 1
ATOM 1610 C C . ASN B 1 23 ? 20.25 4.281 -6.344 1 57.91 23 ASN B C 1
ATOM 1612 O O . ASN B 1 23 ? 20.094 3.148 -6.797 1 57.91 23 ASN B O 1
ATOM 1616 N N . GLY B 1 24 ? 19.25 5.184 -6.008 1 64.56 24 GLY B N 1
ATOM 1617 C CA . GLY B 1 24 ? 17.938 4.562 -5.938 1 64.56 24 GLY B CA 1
ATOM 1618 C C . GLY B 1 24 ? 17.344 4.27 -7.305 1 64.56 24 GLY B C 1
ATOM 1619 O O . GLY B 1 24 ? 16.812 3.182 -7.531 1 64.56 24 GLY B O 1
ATOM 1620 N N . LYS B 1 25 ? 17.578 5.219 -8.188 1 73.38 25 LYS B N 1
ATOM 1621 C CA . LYS B 1 25 ? 17.047 5.035 -9.539 1 73.38 25 LYS B CA 1
ATOM 1622 C C . LYS B 1 25 ? 17.766 3.896 -10.258 1 73.38 25 LYS B C 1
ATOM 1624 O O . LYS B 1 25 ? 17.125 3.084 -10.93 1 73.38 25 LYS B O 1
ATOM 1629 N N . LEU B 1 26 ? 19.062 3.908 -10.102 1 72.25 26 LEU B N 1
ATOM 1630 C CA . LEU B 1 26 ? 19.844 2.865 -10.75 1 72.25 26 LEU B CA 1
ATOM 1631 C C . LEU B 1 26 ? 19.469 1.488 -10.211 1 72.25 26 LEU B C 1
ATOM 1633 O O . LEU B 1 26 ? 19.359 0.524 -10.969 1 72.25 26 LEU B O 1
ATOM 1637 N N . VAL B 1 27 ? 19.281 1.456 -8.938 1 75.12 27 VAL B N 1
ATOM 1638 C CA . VAL B 1 27 ? 18.906 0.194 -8.305 1 75.12 27 VAL B CA 1
ATOM 1639 C C . VAL B 1 27 ? 17.547 -0.267 -8.852 1 75.12 27 VAL B C 1
ATOM 1641 O O . VAL B 1 27 ? 17.391 -1.431 -9.227 1 75.12 27 VAL B O 1
ATOM 1644 N N . HIS B 1 28 ? 16.641 0.622 -9.031 1 83.12 28 HIS B N 1
ATOM 1645 C CA . HIS B 1 28 ? 15.312 0.279 -9.508 1 83.12 28 HIS B CA 1
ATOM 1646 C C . HIS B 1 28 ? 15.336 -0.116 -10.984 1 83.12 28 HIS B C 1
ATOM 1648 O O . HIS B 1 28 ? 14.672 -1.074 -11.383 1 83.12 28 HIS B O 1
ATOM 1654 N N . ASP B 1 29 ? 16.125 0.597 -11.703 1 85.38 29 ASP B N 1
ATOM 1655 C CA . ASP B 1 29 ? 16.234 0.266 -13.125 1 85.38 29 ASP B CA 1
ATOM 1656 C C . ASP B 1 29 ? 16.844 -1.122 -13.32 1 85.38 29 ASP B C 1
ATOM 1658 O O . ASP B 1 29 ? 16.391 -1.886 -14.18 1 85.38 29 ASP B O 1
ATOM 1662 N N . THR B 1 30 ? 17.797 -1.391 -12.578 1 84.38 30 THR B N 1
ATOM 1663 C CA . THR B 1 30 ? 18.453 -2.697 -12.664 1 84.38 30 THR B C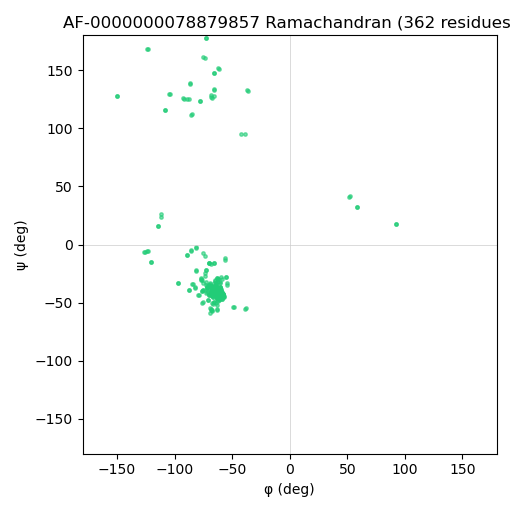A 1
ATOM 1664 C C . THR B 1 30 ? 17.484 -3.803 -12.242 1 84.38 30 THR B C 1
ATOM 1666 O O . THR B 1 30 ? 17.422 -4.859 -12.875 1 84.38 30 THR B O 1
ATOM 1669 N N . LEU B 1 31 ? 16.75 -3.516 -11.203 1 90.19 31 LEU B N 1
ATOM 1670 C CA . LEU B 1 31 ? 15.758 -4.477 -10.734 1 90.19 31 LEU B CA 1
ATOM 1671 C C . LEU B 1 31 ? 14.703 -4.727 -11.812 1 90.19 31 LEU B C 1
ATOM 1673 O O . LEU B 1 31 ? 14.359 -5.875 -12.094 1 90.19 31 LEU B O 1
ATOM 1677 N N . ARG B 1 32 ? 14.297 -3.646 -12.406 1 92.31 32 ARG B N 1
ATOM 1678 C CA . ARG B 1 32 ? 13.289 -3.748 -13.453 1 92.31 32 ARG B CA 1
ATOM 1679 C C . ARG B 1 32 ? 13.797 -4.602 -14.617 1 92.31 32 ARG B C 1
ATOM 1681 O O . ARG B 1 32 ? 13.078 -5.473 -15.109 1 92.31 32 ARG B O 1
ATOM 1688 N N . GLU B 1 33 ? 14.969 -4.312 -14.992 1 93.06 33 GLU B N 1
ATOM 1689 C CA . GLU B 1 33 ? 15.555 -5.051 -16.109 1 93.06 33 GLU B CA 1
ATOM 1690 C C . GLU B 1 33 ? 15.703 -6.535 -15.766 1 93.06 33 GLU B C 1
ATOM 1692 O O . GLU B 1 33 ? 15.375 -7.395 -16.594 1 93.06 33 GLU B O 1
ATOM 1697 N N . ARG B 1 34 ? 16.203 -6.82 -14.594 1 93.12 34 ARG B N 1
ATOM 1698 C CA . ARG B 1 34 ? 16.406 -8.203 -14.18 1 93.12 34 ARG B CA 1
ATOM 1699 C C . ARG B 1 34 ? 15.086 -8.945 -14.062 1 93.12 34 ARG B C 1
ATOM 1701 O O . ARG B 1 34 ? 15.008 -10.141 -14.359 1 93.12 34 ARG B O 1
ATOM 1708 N N . ILE B 1 35 ? 14.031 -8.281 -13.672 1 94.94 35 ILE B N 1
ATOM 1709 C CA . ILE B 1 35 ? 12.719 -8.891 -13.547 1 94.94 35 ILE B CA 1
ATOM 1710 C C . ILE B 1 35 ? 12.141 -9.172 -14.938 1 94.94 35 ILE B C 1
ATOM 1712 O O . ILE B 1 35 ? 11.547 -10.227 -15.164 1 94.94 35 ILE B O 1
ATOM 1716 N N . MET B 1 36 ? 12.398 -8.273 -15.82 1 94.31 36 MET B N 1
ATOM 1717 C CA . MET B 1 36 ? 11.75 -8.344 -17.125 1 94.31 36 MET B CA 1
ATOM 1718 C C . MET B 1 36 ? 12.516 -9.273 -18.062 1 94.31 36 MET B C 1
ATOM 1720 O O . MET B 1 36 ? 11.914 -9.969 -18.875 1 94.31 36 MET B O 1
ATOM 1724 N N . THR B 1 37 ? 13.812 -9.32 -17.953 1 91.62 37 THR B N 1
ATOM 1725 C CA . THR B 1 37 ? 14.57 -9.961 -19.016 1 91.62 37 THR B CA 1
ATOM 1726 C C . THR B 1 37 ? 15.445 -11.078 -18.453 1 91.62 37 THR B C 1
ATOM 1728 O O . THR B 1 37 ? 16.062 -11.82 -19.219 1 91.62 37 THR B O 1
ATOM 1731 N N . GLY B 1 38 ? 15.531 -11.266 -17.219 1 89.94 38 GLY B N 1
ATOM 1732 C CA . GLY B 1 38 ? 16.391 -12.273 -16.625 1 89.94 38 GLY B CA 1
ATOM 1733 C C . GLY B 1 38 ? 15.867 -13.688 -16.797 1 89.94 38 GLY B C 1
ATOM 1734 O O . GLY B 1 38 ? 14.703 -13.883 -17.141 1 89.94 38 GLY B O 1
ATOM 1735 N N . ASN B 1 39 ? 16.781 -14.609 -16.641 1 95.5 39 ASN B N 1
ATOM 1736 C CA . ASN B 1 39 ? 16.344 -16 -16.547 1 95.5 39 ASN B CA 1
ATOM 1737 C C . ASN B 1 39 ? 15.664 -16.297 -15.211 1 95.5 39 ASN B C 1
ATOM 1739 O O . ASN B 1 39 ? 15.484 -15.383 -14.398 1 95.5 39 ASN B O 1
ATOM 1743 N N . GLU B 1 40 ? 15.211 -17.469 -15.039 1 97.06 40 GLU B N 1
ATOM 1744 C CA . GLU B 1 40 ? 14.461 -17.875 -13.852 1 97.06 40 GLU B CA 1
ATOM 1745 C C . GLU B 1 40 ? 15.18 -17.438 -12.578 1 97.06 40 GLU B C 1
ATOM 1747 O O . GLU B 1 40 ? 14.586 -16.766 -11.719 1 97.06 40 GLU B O 1
ATOM 1752 N N . ARG B 1 41 ? 16.406 -17.828 -12.508 1 97 41 ARG B N 1
ATOM 1753 C CA . ARG B 1 41 ? 17.172 -17.531 -11.305 1 97 41 ARG B CA 1
ATOM 1754 C C . ARG B 1 41 ? 17.312 -16.016 -11.109 1 97 41 ARG B C 1
ATOM 1756 O O . ARG B 1 41 ? 17.172 -15.523 -9.984 1 97 41 ARG B O 1
ATOM 1763 N N . ALA B 1 42 ? 17.578 -15.312 -12.117 1 95.12 42 ALA B N 1
ATOM 1764 C CA . ALA B 1 42 ? 17.719 -13.859 -12.055 1 95.12 42 ALA B CA 1
ATOM 1765 C C . ALA B 1 42 ? 16.406 -13.203 -11.648 1 95.12 42 ALA B C 1
ATOM 1767 O O . ALA B 1 42 ? 16.391 -12.25 -10.867 1 95.12 42 ALA B O 1
ATOM 1768 N N . GLN B 1 43 ? 15.336 -13.68 -12.211 1 96.88 43 GLN B N 1
ATOM 1769 C CA . GLN B 1 43 ? 14.031 -13.141 -11.852 1 96.88 43 GLN B CA 1
ATOM 1770 C C . GLN B 1 43 ? 13.727 -13.375 -10.375 1 96.88 43 GLN B C 1
ATOM 1772 O O . GLN B 1 43 ? 13.297 -12.461 -9.664 1 96.88 43 GLN B O 1
ATOM 1777 N N . VAL B 1 44 ? 13.984 -14.539 -9.914 1 97.69 44 VAL B N 1
ATOM 1778 C CA . VAL B 1 44 ? 13.734 -14.875 -8.516 1 97.69 44 VAL B CA 1
ATOM 1779 C C . VAL B 1 44 ? 14.578 -13.992 -7.609 1 97.69 44 VAL B C 1
ATOM 1781 O O . VAL B 1 44 ? 14.078 -13.438 -6.629 1 97.69 44 VAL B O 1
ATOM 1784 N N . ASP B 1 45 ? 15.781 -13.852 -7.98 1 95.5 45 ASP B N 1
ATOM 1785 C CA . ASP B 1 45 ? 16.688 -13.023 -7.184 1 95.5 45 ASP B CA 1
ATOM 1786 C C . ASP B 1 45 ? 16.219 -11.578 -7.148 1 95.5 45 ASP B C 1
ATOM 1788 O O . ASP B 1 45 ? 16.234 -10.938 -6.094 1 95.5 45 ASP B O 1
ATOM 1792 N N . ALA B 1 46 ? 15.852 -11.062 -8.281 1 94.56 46 ALA B N 1
ATOM 1793 C CA . ALA B 1 46 ? 15.375 -9.688 -8.367 1 94.56 46 ALA B CA 1
ATOM 1794 C C . ALA B 1 46 ? 14.102 -9.5 -7.551 1 94.56 46 ALA B C 1
ATOM 1796 O O . ALA B 1 46 ? 13.938 -8.484 -6.863 1 94.56 46 ALA B O 1
ATOM 1797 N N . LEU B 1 47 ? 13.234 -10.398 -7.578 1 97.19 47 LEU B N 1
ATOM 1798 C CA . LEU B 1 47 ? 11.977 -10.328 -6.844 1 97.19 47 LEU B CA 1
ATOM 1799 C C . LEU B 1 47 ? 12.219 -10.398 -5.34 1 97.19 47 LEU B C 1
ATOM 1801 O O . LEU B 1 47 ? 11.523 -9.742 -4.562 1 97.19 47 LEU B O 1
ATOM 1805 N N . LYS B 1 48 ? 13.18 -11.172 -4.945 1 96.19 48 LYS B N 1
ATOM 1806 C CA . LYS B 1 48 ? 13.555 -11.203 -3.535 1 96.19 48 LYS B CA 1
ATOM 1807 C C . LYS B 1 48 ? 14.062 -9.836 -3.072 1 96.19 48 LYS B C 1
ATOM 1809 O O . LYS B 1 48 ? 13.766 -9.406 -1.954 1 96.19 48 LYS B O 1
ATOM 1814 N N . LYS B 1 49 ? 14.812 -9.258 -3.887 1 91 49 LYS B N 1
ATOM 1815 C CA . LYS B 1 49 ? 15.305 -7.922 -3.562 1 91 49 LYS B CA 1
ATOM 1816 C C . LYS B 1 49 ? 14.156 -6.926 -3.457 1 91 49 LYS B C 1
ATOM 1818 O O . LYS B 1 49 ? 14.156 -6.055 -2.584 1 91 49 LYS B O 1
ATOM 1823 N N . LEU B 1 50 ? 13.188 -7.039 -4.32 1 93.19 50 LEU B N 1
ATOM 1824 C CA . LEU B 1 50 ? 12 -6.188 -4.25 1 93.19 50 LEU B CA 1
ATOM 1825 C C . LEU B 1 50 ? 11.242 -6.418 -2.949 1 93.19 50 LEU B C 1
ATOM 1827 O O . LEU B 1 50 ? 10.797 -5.465 -2.305 1 93.19 50 LEU B O 1
ATOM 1831 N N . SER B 1 51 ? 11.133 -7.664 -2.584 1 94.75 51 SER B N 1
ATOM 1832 C CA . SER B 1 51 ? 10.508 -7.996 -1.306 1 94.75 51 SER B CA 1
ATOM 1833 C C . SER B 1 51 ? 11.234 -7.32 -0.147 1 94.75 51 SER B C 1
ATOM 1835 O O . SER B 1 51 ? 10.594 -6.742 0.737 1 94.75 51 SER B O 1
ATOM 1837 N N . ASN B 1 52 ? 12.484 -7.402 -0.216 1 91.06 52 ASN B N 1
ATOM 1838 C CA . ASN B 1 52 ? 13.297 -6.809 0.845 1 91.06 52 ASN B CA 1
ATOM 1839 C C . ASN B 1 52 ? 13.117 -5.293 0.899 1 91.06 52 ASN B C 1
ATOM 1841 O O . ASN B 1 52 ? 13.109 -4.703 1.981 1 91.06 52 ASN B O 1
ATOM 1845 N N . LEU B 1 53 ? 13.031 -4.68 -0.237 1 87.81 53 LEU B N 1
ATOM 1846 C CA . LEU B 1 53 ? 12.766 -3.248 -0.283 1 87.81 53 LEU B CA 1
ATOM 1847 C C . LEU B 1 53 ? 11.453 -2.914 0.415 1 87.81 53 LEU B C 1
ATOM 1849 O O . LEU B 1 53 ? 11.367 -1.933 1.155 1 87.81 53 LEU B O 1
ATOM 1853 N N . GLY B 1 54 ? 10.445 -3.701 0.167 1 90.25 54 GLY B N 1
ATOM 1854 C CA . GLY B 1 54 ? 9.172 -3.52 0.844 1 90.25 54 GLY B CA 1
ATOM 1855 C C . GLY B 1 54 ? 9.281 -3.631 2.354 1 90.25 54 GLY B C 1
ATOM 1856 O O . GLY B 1 54 ? 8.742 -2.789 3.08 1 90.25 54 GLY B O 1
ATOM 1857 N N . ILE B 1 55 ? 9.977 -4.594 2.803 1 90.12 55 ILE B N 1
ATOM 1858 C CA . ILE B 1 55 ? 10.156 -4.832 4.23 1 90.12 55 ILE B CA 1
ATOM 1859 C C . ILE B 1 55 ? 10.844 -3.629 4.871 1 90.12 55 ILE B C 1
ATOM 1861 O O . ILE B 1 55 ? 10.398 -3.125 5.906 1 90.12 55 ILE B O 1
ATOM 1865 N N . MET B 1 56 ? 11.836 -3.184 4.25 1 88.38 56 MET B N 1
ATOM 1866 C CA . MET B 1 56 ? 12.609 -2.076 4.812 1 88.38 56 MET B CA 1
ATOM 1867 C C . MET B 1 56 ? 11.789 -0.791 4.816 1 88.38 56 MET B C 1
ATOM 1869 O O . MET B 1 56 ? 11.891 0.012 5.746 1 88.38 56 MET B O 1
ATOM 1873 N N . THR B 1 57 ? 11.039 -0.617 3.748 1 90.06 57 THR B N 1
ATOM 1874 C CA . THR B 1 57 ? 10.211 0.582 3.678 1 90.06 57 THR B CA 1
ATOM 1875 C C . THR B 1 57 ? 9.164 0.582 4.785 1 90.06 57 THR B C 1
ATOM 1877 O O . THR B 1 57 ? 8.945 1.604 5.441 1 90.06 57 THR B O 1
ATOM 1880 N N . VAL B 1 58 ? 8.547 -0.546 5.051 1 92.44 58 VAL B N 1
ATOM 1881 C CA . VAL B 1 58 ? 7.527 -0.666 6.09 1 92.44 58 VAL B CA 1
ATOM 1882 C C . VAL B 1 58 ? 8.141 -0.363 7.453 1 92.44 58 VAL B C 1
ATOM 1884 O O . VAL B 1 58 ? 7.477 0.207 8.328 1 92.44 58 VAL B O 1
ATOM 1887 N N . ARG B 1 59 ? 9.383 -0.643 7.609 1 92.12 59 ARG B N 1
ATOM 1888 C CA . ARG B 1 59 ? 10.062 -0.409 8.883 1 92.12 59 ARG B CA 1
ATOM 1889 C C . ARG B 1 59 ? 10.234 1.083 9.141 1 92.12 59 ARG B C 1
ATOM 1891 O O . ARG B 1 59 ? 10.516 1.491 10.273 1 92.12 59 ARG B O 1
ATOM 1898 N N . LEU B 1 60 ? 10.086 1.916 8.164 1 94.56 60 LEU B N 1
ATOM 1899 C CA . LEU B 1 60 ? 10.25 3.357 8.32 1 94.56 60 LEU B CA 1
ATOM 1900 C C . LEU B 1 60 ? 8.93 4.016 8.719 1 94.56 60 LEU B C 1
ATOM 1902 O O . LEU B 1 60 ? 8.906 5.195 9.078 1 94.56 60 LEU B O 1
ATOM 1906 N N . LEU B 1 61 ? 7.836 3.266 8.688 1 96.5 61 LEU B N 1
ATOM 1907 C CA . LEU B 1 61 ? 6.508 3.85 8.836 1 96.5 61 LEU B CA 1
ATOM 1908 C C . LEU B 1 61 ? 6.336 4.484 10.211 1 96.5 61 LEU B C 1
ATOM 1910 O O . LEU B 1 61 ? 5.777 5.574 10.328 1 96.5 61 LEU B O 1
ATOM 1914 N N . PRO B 1 62 ? 6.887 3.867 11.281 1 96.94 62 PRO B N 1
ATOM 1915 C CA . PRO B 1 62 ? 6.73 4.527 12.578 1 96.94 62 PRO B CA 1
ATOM 1916 C C . PRO B 1 62 ? 7.383 5.91 12.617 1 96.94 62 PRO B C 1
ATOM 1918 O O . PRO B 1 62 ? 6.801 6.855 13.164 1 96.94 62 PRO B O 1
ATOM 1921 N N . ALA B 1 63 ? 8.547 6 12.094 1 96.69 63 ALA B N 1
ATOM 1922 C CA . ALA B 1 63 ? 9.219 7.297 12.039 1 96.69 63 ALA B CA 1
ATOM 1923 C C . ALA B 1 63 ? 8.422 8.289 11.203 1 96.69 63 ALA B C 1
ATOM 1925 O O . ALA B 1 63 ? 8.312 9.469 11.562 1 96.69 63 ALA B O 1
ATOM 1926 N N . LEU B 1 64 ? 7.895 7.852 10.062 1 97.94 64 LEU B N 1
ATOM 1927 C CA . LEU B 1 64 ? 7.062 8.695 9.211 1 97.94 64 LEU B CA 1
ATOM 1928 C C . LEU B 1 64 ? 5.836 9.188 9.969 1 97.94 64 LEU B C 1
ATOM 1930 O O . LEU B 1 64 ? 5.52 10.383 9.93 1 97.94 64 LEU B O 1
ATOM 1934 N N . ILE B 1 65 ? 5.148 8.266 10.688 1 98.31 65 ILE B N 1
ATOM 1935 C CA . ILE B 1 65 ? 3.926 8.578 11.422 1 98.31 65 ILE B CA 1
ATOM 1936 C C . ILE B 1 65 ? 4.227 9.594 12.523 1 98.31 65 ILE B C 1
ATOM 1938 O O . ILE B 1 65 ? 3.422 10.484 12.789 1 98.31 65 ILE B O 1
ATOM 1942 N N . ASP B 1 66 ? 5.379 9.461 13.109 1 97.69 66 ASP B N 1
ATOM 1943 C CA . ASP B 1 66 ? 5.777 10.422 14.141 1 97.69 66 ASP B CA 1
ATOM 1944 C C . ASP B 1 66 ? 5.84 11.836 13.57 1 97.69 66 ASP B C 1
ATOM 1946 O O . ASP B 1 66 ? 5.562 12.805 14.281 1 97.69 66 ASP B O 1
ATOM 1950 N N . CYS B 1 67 ? 6.191 12.008 12.359 1 98.25 67 CYS B N 1
ATOM 1951 C CA . CYS B 1 67 ? 6.328 13.312 11.711 1 98.25 67 CYS B CA 1
ATOM 1952 C C . CYS B 1 67 ? 4.969 13.977 11.531 1 98.25 67 CYS B C 1
ATOM 1954 O O . CYS B 1 67 ? 4.891 15.18 11.281 1 98.25 67 CYS B O 1
ATOM 1956 N N . PHE B 1 68 ? 3.832 13.203 11.641 1 98.44 68 PHE B N 1
ATOM 1957 C CA . PHE B 1 68 ? 2.492 13.766 11.531 1 98.44 68 PHE B CA 1
ATOM 1958 C C . PHE B 1 68 ? 2.211 14.719 12.688 1 98.44 68 PHE B C 1
ATOM 1960 O O . PHE B 1 68 ? 1.282 15.531 12.617 1 98.44 68 PHE B O 1
ATOM 1967 N N . ARG B 1 69 ? 3.033 14.609 13.672 1 97.31 69 ARG B N 1
ATOM 1968 C CA . ARG B 1 69 ? 2.826 15.43 14.867 1 97.31 69 ARG B CA 1
ATOM 1969 C C . ARG B 1 69 ? 3.969 16.422 15.047 1 97.31 69 ARG B C 1
ATOM 1971 O O . ARG B 1 69 ? 4.148 16.969 16.141 1 97.31 69 ARG B O 1
ATOM 1978 N N . SER B 1 70 ? 4.73 16.625 14.031 1 97.75 70 SER B N 1
ATOM 1979 C CA . SER B 1 70 ? 5.844 17.562 14.094 1 97.75 70 SER B CA 1
ATOM 1980 C C . SER B 1 70 ? 5.359 18.984 14.375 1 97.75 70 SER B C 1
ATOM 1982 O O . SER B 1 70 ? 4.258 19.359 13.961 1 97.75 70 SER B O 1
ATOM 1984 N N . GLU B 1 71 ? 6.188 19.734 15 1 97 71 GLU B N 1
ATOM 1985 C CA . GLU B 1 71 ? 5.852 21.141 15.258 1 97 71 GLU B CA 1
ATOM 1986 C C . GLU B 1 71 ? 5.922 21.969 13.977 1 97 71 GLU B C 1
ATOM 1988 O O . GLU B 1 71 ? 5.363 23.062 13.898 1 97 71 GLU B O 1
ATOM 1993 N N . TYR B 1 72 ? 6.645 21.5 13.016 1 97.75 72 TYR B N 1
ATOM 1994 C CA . TYR B 1 72 ? 6.84 22.25 11.773 1 97.75 72 TYR B CA 1
ATOM 1995 C C . TYR B 1 72 ? 5.793 21.844 10.734 1 97.75 72 TYR B C 1
ATOM 1997 O O . TYR B 1 72 ? 5.691 20.688 10.352 1 97.75 72 TYR B O 1
ATOM 2005 N N . VAL B 1 73 ? 5.086 22.812 10.195 1 98.44 73 VAL B N 1
ATOM 2006 C CA . VAL B 1 73 ? 4.043 22.609 9.188 1 98.44 73 VAL B CA 1
ATOM 2007 C C . VAL B 1 73 ? 4.645 21.953 7.949 1 98.44 73 VAL B C 1
ATOM 2009 O O . VAL B 1 73 ? 4.047 21.047 7.367 1 98.44 73 VAL B O 1
ATOM 2012 N N . SER B 1 74 ? 5.859 22.406 7.547 1 98.38 74 SER B N 1
ATOM 2013 C CA . SER B 1 74 ? 6.512 21.875 6.355 1 98.38 74 SER B CA 1
ATOM 2014 C C . SER B 1 74 ? 6.773 20.375 6.488 1 98.38 74 SER B C 1
ATOM 2016 O O . SER B 1 74 ? 6.633 19.625 5.516 1 98.38 74 SER B O 1
ATOM 2018 N N . VAL B 1 75 ? 7.113 19.938 7.676 1 98.62 75 VAL B N 1
ATOM 2019 C CA . VAL B 1 75 ? 7.379 18.531 7.93 1 98.62 75 VAL B CA 1
ATOM 2020 C C . VAL B 1 75 ? 6.078 17.734 7.859 1 98.62 75 VAL B C 1
ATOM 2022 O O . VAL B 1 75 ? 6.027 16.672 7.254 1 98.62 75 VAL B O 1
ATOM 2025 N N . ARG B 1 76 ? 5.004 18.281 8.445 1 98.75 76 ARG B N 1
ATOM 2026 C CA . ARG B 1 76 ? 3.721 17.594 8.414 1 98.75 76 ARG B CA 1
ATOM 2027 C C . ARG B 1 76 ? 3.193 17.484 6.988 1 98.75 76 ARG B C 1
ATOM 2029 O O . ARG B 1 76 ? 2.654 16.453 6.598 1 98.75 76 ARG B O 1
ATOM 2036 N N . ILE B 1 77 ? 3.416 18.469 6.188 1 98.81 77 ILE B N 1
ATOM 2037 C CA . ILE B 1 77 ? 3.01 18.438 4.785 1 98.81 77 ILE B CA 1
ATOM 2038 C C . ILE B 1 77 ? 3.791 17.359 4.043 1 98.81 77 ILE B C 1
ATOM 2040 O O . ILE B 1 77 ? 3.203 16.531 3.348 1 98.81 77 ILE B O 1
ATOM 2044 N N . GLU B 1 78 ? 5.07 17.422 4.242 1 98.56 78 GLU B N 1
ATOM 2045 C CA . GLU B 1 78 ? 5.91 16.469 3.523 1 98.56 78 GLU B CA 1
ATOM 2046 C C . GLU B 1 78 ? 5.625 15.039 3.967 1 98.56 78 GLU B C 1
ATOM 2048 O O . GLU B 1 78 ? 5.691 14.109 3.16 1 98.56 78 GLU B O 1
ATOM 2053 N N . ALA B 1 79 ? 5.363 14.859 5.227 1 98.75 79 ALA B N 1
ATOM 2054 C CA . ALA B 1 79 ? 5.027 13.531 5.742 1 98.75 79 ALA B CA 1
ATOM 2055 C C . ALA B 1 79 ? 3.748 13.008 5.098 1 98.75 79 ALA B C 1
ATOM 2057 O O . ALA B 1 79 ? 3.678 11.836 4.707 1 98.75 79 ALA B O 1
ATOM 2058 N N . ALA B 1 80 ? 2.74 13.828 4.969 1 98.88 80 ALA B N 1
ATOM 2059 C CA . ALA B 1 80 ? 1.503 13.43 4.305 1 98.88 80 ALA B CA 1
ATOM 2060 C C . ALA B 1 80 ? 1.762 13.047 2.85 1 98.88 80 AL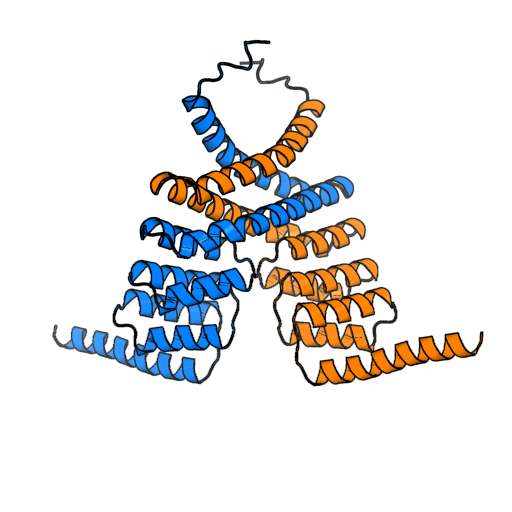A B C 1
ATOM 2062 O O . ALA B 1 80 ? 1.246 12.039 2.367 1 98.88 80 ALA B O 1
ATOM 2063 N N . MET B 1 81 ? 2.572 13.828 2.242 1 98.56 81 MET B N 1
ATOM 2064 C CA . MET B 1 81 ? 2.9 13.555 0.846 1 98.56 81 MET B CA 1
ATOM 2065 C C . MET B 1 81 ? 3.613 12.211 0.71 1 98.56 81 MET B C 1
ATOM 2067 O O . MET B 1 81 ? 3.309 11.43 -0.194 1 98.56 81 MET B O 1
ATOM 2071 N N . ALA B 1 82 ? 4.539 11.984 1.581 1 98.12 82 ALA B N 1
ATOM 2072 C CA . ALA B 1 82 ? 5.266 10.719 1.561 1 98.12 82 ALA B CA 1
ATOM 2073 C C . ALA B 1 82 ? 4.316 9.539 1.765 1 98.12 82 ALA B C 1
ATOM 2075 O O . ALA B 1 82 ? 4.398 8.539 1.052 1 98.12 82 ALA B O 1
ATOM 2076 N N . ALA B 1 83 ? 3.418 9.664 2.713 1 98.31 83 ALA B N 1
ATOM 2077 C CA . ALA B 1 83 ? 2.438 8.609 2.963 1 98.31 83 ALA B CA 1
ATOM 2078 C C . ALA B 1 83 ? 1.613 8.32 1.711 1 98.31 83 ALA B C 1
ATOM 2080 O O . ALA B 1 83 ? 1.387 7.16 1.364 1 98.31 83 ALA B O 1
ATOM 2081 N N . GLY B 1 84 ? 1.207 9.344 1.026 1 98.06 84 GLY B N 1
ATOM 2082 C CA . GLY B 1 84 ? 0.418 9.188 -0.185 1 98.06 84 GLY B CA 1
ATOM 2083 C C . GLY B 1 84 ? 1.174 8.5 -1.306 1 98.06 84 GLY B C 1
ATOM 2084 O O . GLY B 1 84 ? 0.605 7.684 -2.037 1 98.06 84 GLY B O 1
ATOM 2085 N N . GLN B 1 85 ? 2.432 8.812 -1.403 1 96.56 85 GLN B N 1
ATOM 2086 C CA . GLN B 1 85 ? 3.234 8.273 -2.496 1 96.56 85 GLN B CA 1
ATOM 2087 C C . GLN B 1 85 ? 3.613 6.82 -2.236 1 96.56 85 GLN B C 1
ATOM 2089 O O . GLN B 1 85 ? 3.754 6.031 -3.174 1 96.56 85 GLN B O 1
ATOM 2094 N N . LEU B 1 86 ? 3.768 6.449 -1.025 1 95.88 86 LEU B N 1
ATOM 2095 C CA . LEU B 1 86 ? 4.109 5.07 -0.685 1 95.88 86 LEU B CA 1
ATOM 2096 C C . LEU B 1 86 ? 2.934 4.137 -0.961 1 95.88 86 LEU B C 1
ATOM 2098 O O . LEU B 1 86 ? 3.131 2.99 -1.371 1 95.88 86 LEU B O 1
ATOM 2102 N N . ARG B 1 87 ? 1.697 4.586 -0.758 1 96.25 87 ARG B N 1
ATOM 2103 C CA . ARG B 1 87 ? 0.461 3.859 -1.02 1 96.25 87 ARG B CA 1
ATOM 2104 C C . ARG B 1 87 ? 0.416 2.557 -0.228 1 96.25 87 ARG B C 1
ATOM 2106 O O . ARG B 1 87 ? -0.057 1.534 -0.73 1 96.25 87 ARG B O 1
ATOM 2113 N N . ILE B 1 88 ? 1.043 2.59 0.965 1 94.31 88 ILE B N 1
ATOM 2114 C CA . ILE B 1 88 ? 1.114 1.399 1.806 1 94.31 88 ILE B CA 1
ATOM 2115 C C . ILE B 1 88 ? -0.132 1.311 2.682 1 94.31 88 ILE B C 1
ATOM 2117 O O . ILE B 1 88 ? -0.588 2.318 3.229 1 94.31 88 ILE B O 1
ATOM 2121 N N . THR B 1 89 ? -0.638 0.109 2.801 1 94.44 89 THR B N 1
ATOM 2122 C CA . THR B 1 89 ? -1.754 -0.136 3.707 1 94.44 89 THR B CA 1
ATOM 2123 C C . THR B 1 89 ? -1.252 -0.399 5.125 1 94.44 89 THR B C 1
ATOM 2125 O O . THR B 1 89 ? -0.6 -1.414 5.379 1 94.44 89 THR B O 1
ATOM 2128 N N . ASP B 1 90 ? -1.495 0.433 5.941 1 95.75 90 ASP B N 1
ATOM 2129 C CA . ASP B 1 90 ? -1.134 0.348 7.352 1 95.75 90 ASP B CA 1
ATOM 2130 C C . ASP B 1 90 ? -2.141 1.098 8.227 1 95.75 90 ASP B C 1
ATOM 2132 O O . ASP B 1 90 ? -2.396 2.283 8.008 1 95.75 90 ASP B O 1
ATOM 2136 N N . ASP B 1 91 ? -2.697 0.458 9.266 1 95.19 91 ASP B N 1
ATOM 2137 C CA . ASP B 1 91 ? -3.773 1.008 10.086 1 95.19 91 ASP B CA 1
ATOM 2138 C C . ASP B 1 91 ? -3.324 2.275 10.805 1 95.19 91 ASP B C 1
ATOM 2140 O O . ASP B 1 91 ? -4.059 3.264 10.852 1 95.19 91 ASP B O 1
ATOM 2144 N N . LYS B 1 92 ? -2.193 2.184 11.352 1 97.12 92 LYS B N 1
ATOM 2145 C CA . LYS B 1 92 ? -1.707 3.338 12.102 1 97.12 92 LYS B CA 1
ATOM 2146 C C . LYS B 1 92 ? -1.447 4.523 11.18 1 97.12 92 LYS B C 1
ATOM 2148 O O . LYS B 1 92 ? -1.708 5.672 11.547 1 97.12 92 LYS B O 1
ATOM 2153 N N . LEU B 1 93 ? -0.861 4.223 10.016 1 97.81 93 LEU B N 1
ATOM 2154 C CA . LEU B 1 93 ? -0.632 5.262 9.016 1 97.81 93 LEU B CA 1
ATOM 2155 C C . LEU B 1 93 ? -1.944 5.926 8.609 1 97.81 93 LEU B C 1
ATOM 2157 O O . LEU B 1 93 ? -2.041 7.152 8.578 1 97.81 93 LEU B O 1
ATOM 2161 N N . LEU B 1 94 ? -2.961 5.121 8.383 1 97.81 94 LEU B N 1
ATOM 2162 C CA . LEU B 1 94 ? -4.27 5.625 7.977 1 97.81 94 LEU B CA 1
ATOM 2163 C C . LEU B 1 94 ? -4.891 6.473 9.078 1 97.81 94 LEU B C 1
ATOM 2165 O O . LEU B 1 94 ? -5.41 7.562 8.812 1 97.81 94 LEU B O 1
ATOM 2169 N N . GLU B 1 95 ? -4.777 5.969 10.266 1 98.12 95 GLU B N 1
ATOM 2170 C CA . GLU B 1 95 ? -5.332 6.711 11.398 1 98.12 95 GLU B CA 1
ATOM 2171 C C . GLU B 1 95 ? -4.637 8.062 11.562 1 98.12 95 GLU B C 1
ATOM 2173 O O . GLU B 1 95 ? -5.285 9.062 11.867 1 98.12 95 GLU B O 1
ATOM 2178 N N . GLY B 1 96 ? -3.377 8.047 11.391 1 98.62 96 GLY B N 1
ATOM 2179 C CA . GLY B 1 96 ? -2.639 9.297 11.461 1 98.62 96 GLY B CA 1
ATOM 2180 C C . GLY B 1 96 ? -3.062 10.305 10.406 1 98.62 96 GLY B C 1
ATOM 2181 O O . GLY B 1 96 ? -3.227 11.492 10.703 1 98.62 96 GLY B O 1
ATOM 2182 N N . LEU B 1 97 ? -3.268 9.883 9.18 1 98.75 97 LEU B N 1
ATOM 2183 C CA . LEU B 1 97 ? -3.707 10.75 8.094 1 98.75 97 LEU B CA 1
ATOM 2184 C C . LEU B 1 97 ? -5.102 11.297 8.367 1 98.75 97 LEU B C 1
ATOM 2186 O O . LEU B 1 97 ? -5.371 12.477 8.109 1 98.75 97 LEU B O 1
ATOM 2190 N N . LEU B 1 98 ? -5.922 10.422 8.914 1 98.75 98 LEU B N 1
ATOM 2191 C CA . LEU B 1 98 ? -7.281 10.844 9.234 1 98.75 98 LEU B CA 1
ATOM 2192 C C . LEU B 1 98 ? -7.277 11.922 10.312 1 98.75 98 LEU B C 1
ATOM 2194 O O . LEU B 1 98 ? -8.031 12.891 10.234 1 98.75 98 LEU B O 1
ATOM 2198 N N . ASP B 1 99 ? -6.434 11.734 11.258 1 98.62 99 ASP B N 1
ATOM 2199 C CA . ASP B 1 99 ? -6.32 12.727 12.32 1 98.62 99 ASP B CA 1
ATOM 2200 C C . ASP B 1 99 ? -5.84 14.07 11.773 1 98.62 99 ASP B C 1
ATOM 2202 O O . ASP B 1 99 ? -6.395 15.117 12.109 1 98.62 99 ASP B O 1
ATOM 2206 N N . MET B 1 100 ? -4.863 14.078 10.93 1 98.69 100 MET B N 1
ATOM 2207 C CA . MET B 1 100 ? -4.355 15.305 10.32 1 98.69 100 MET B CA 1
ATOM 2208 C C . MET B 1 100 ? -5.43 15.969 9.469 1 98.69 100 MET B C 1
ATOM 2210 O O . MET B 1 100 ? -5.613 17.188 9.531 1 98.69 100 MET B O 1
ATOM 2214 N N . ALA B 1 101 ? -6.152 15.211 8.703 1 98.69 101 ALA B N 1
ATOM 2215 C CA . ALA B 1 101 ? -7.176 15.719 7.793 1 98.69 101 ALA B CA 1
ATOM 2216 C C . ALA B 1 101 ? -8.305 16.406 8.562 1 98.69 101 ALA B C 1
ATOM 2218 O O . ALA B 1 101 ? -8.906 17.359 8.078 1 98.69 101 ALA B O 1
ATOM 2219 N N . SER B 1 102 ? -8.508 15.945 9.789 1 98.06 102 SER B N 1
ATOM 2220 C CA . SER B 1 102 ? -9.648 16.422 10.562 1 98.06 102 SER B CA 1
ATOM 2221 C C . SER B 1 102 ? -9.25 17.531 11.508 1 98.06 102 SER B C 1
ATOM 2223 O O . SER B 1 102 ? -10.016 18.469 11.734 1 98.06 102 SER B O 1
ATOM 2225 N N . ASN B 1 103 ? -8 17.422 11.992 1 97.62 103 ASN B N 1
ATOM 2226 C CA . ASN B 1 103 ? -7.766 18.219 13.203 1 97.62 103 ASN B CA 1
ATOM 2227 C C . ASN B 1 103 ? -6.566 19.141 13.047 1 97.62 103 ASN B C 1
ATOM 2229 O O . ASN B 1 103 ? -6.309 19.984 13.914 1 97.62 103 ASN B O 1
ATOM 2233 N N . ASP B 1 104 ? -5.848 19.031 11.977 1 98.38 104 ASP B N 1
ATOM 2234 C CA . ASP B 1 104 ? -4.66 19.875 11.898 1 98.38 104 ASP B CA 1
ATOM 2235 C C . ASP B 1 104 ? -5.035 21.359 11.828 1 98.38 104 ASP B C 1
ATOM 2237 O O . ASP B 1 104 ? -6.027 21.719 11.188 1 98.38 104 ASP B O 1
ATOM 2241 N N . ARG B 1 105 ? -4.215 22.125 12.367 1 97.12 105 ARG B N 1
ATOM 2242 C CA . ARG B 1 105 ? -4.492 23.562 12.414 1 97.12 105 ARG B CA 1
ATOM 2243 C C . ARG B 1 105 ? -4.223 24.203 11.055 1 97.12 105 ARG B C 1
ATOM 2245 O O . ARG B 1 105 ? -4.777 25.266 10.75 1 97.12 105 ARG B O 1
ATOM 2252 N N . SER B 1 106 ? -3.326 23.703 10.289 1 98.19 106 SER B N 1
ATOM 2253 C CA . SER B 1 106 ? -2.963 24.234 8.984 1 98.19 106 SER B CA 1
ATOM 2254 C C . SER B 1 106 ? -3.838 23.656 7.883 1 98.19 106 SER B C 1
ATOM 2256 O O . SER B 1 106 ? -3.889 22.438 7.703 1 98.19 106 SER B O 1
ATOM 2258 N N . TRP B 1 107 ? -4.469 24.547 7.105 1 97.88 107 TRP B N 1
ATOM 2259 C CA . TRP B 1 107 ? -5.301 24.078 6 1 97.88 107 TRP B CA 1
ATOM 2260 C C . TRP B 1 107 ? -4.457 23.375 4.949 1 97.88 107 TRP B C 1
ATOM 2262 O O . TRP B 1 107 ? -4.934 22.453 4.285 1 97.88 107 TRP B O 1
ATOM 2272 N N . LYS B 1 108 ? -3.225 23.781 4.781 1 98.56 108 LYS B N 1
ATOM 2273 C CA . LYS B 1 108 ? -2.332 23.141 3.828 1 98.56 108 LYS B CA 1
ATOM 2274 C C . LYS B 1 108 ? -2.084 21.672 4.211 1 98.56 108 LYS B C 1
ATOM 2276 O O . LYS B 1 108 ? -2.117 20.797 3.357 1 98.56 108 LYS B O 1
ATOM 2281 N N . VAL B 1 109 ? -1.889 21.453 5.508 1 98.75 109 VAL B N 1
ATOM 2282 C CA . VAL B 1 109 ? -1.665 20.094 5.992 1 98.75 109 VAL B CA 1
ATOM 2283 C C . VAL B 1 109 ? -2.93 19.266 5.801 1 98.75 109 VAL B C 1
ATOM 2285 O O . VAL B 1 109 ? -2.863 18.109 5.355 1 98.75 109 VAL B O 1
ATOM 2288 N N . LYS B 1 110 ? -4.066 19.844 6.105 1 98.75 110 LYS B N 1
ATOM 2289 C CA . LYS B 1 110 ? -5.332 19.141 5.906 1 98.75 110 LYS B CA 1
ATOM 2290 C C . LYS B 1 110 ? -5.508 18.734 4.449 1 98.75 110 LYS B C 1
ATOM 2292 O O . LYS B 1 110 ? -5.863 17.594 4.164 1 98.75 110 LYS B O 1
ATOM 2297 N N . ALA B 1 111 ? -5.207 19.625 3.557 1 98.56 111 ALA B N 1
ATOM 2298 C CA . ALA B 1 111 ? -5.355 19.359 2.129 1 98.56 111 ALA B CA 1
ATOM 2299 C C . ALA B 1 111 ? -4.438 18.219 1.685 1 98.56 111 ALA B C 1
ATOM 2301 O O . ALA B 1 111 ? -4.867 17.312 0.966 1 98.56 111 ALA B O 1
ATOM 2302 N N . HIS B 1 112 ? -3.213 18.297 2.107 1 98.81 112 HIS B N 1
ATOM 2303 C CA . HIS B 1 112 ? -2.256 17.266 1.713 1 98.81 112 HIS B CA 1
ATOM 2304 C C . HIS B 1 112 ? -2.602 15.922 2.344 1 98.81 112 HIS B C 1
ATOM 2306 O O . HIS B 1 112 ? -2.402 14.875 1.727 1 98.81 112 HIS B O 1
ATOM 2312 N N . ALA B 1 113 ? -3.113 15.914 3.615 1 98.88 113 ALA B N 1
ATOM 2313 C CA . ALA B 1 113 ? -3.539 14.672 4.258 1 98.88 113 ALA B CA 1
ATOM 2314 C C . ALA B 1 113 ? -4.707 14.039 3.508 1 98.88 113 ALA B C 1
ATOM 2316 O O . ALA B 1 113 ? -4.727 12.82 3.287 1 98.88 113 ALA B O 1
ATOM 2317 N N . ILE B 1 114 ? -5.645 14.859 3.088 1 98.75 114 ILE B N 1
ATOM 2318 C CA . ILE B 1 114 ? -6.805 14.367 2.352 1 98.75 114 ILE B CA 1
ATOM 2319 C C . ILE B 1 114 ? -6.359 13.805 1.005 1 98.75 114 ILE B C 1
ATOM 2321 O O . ILE B 1 114 ? -6.805 12.727 0.6 1 98.75 114 ILE B O 1
ATOM 2325 N N . LYS B 1 115 ? -5.457 14.523 0.365 1 98.62 115 LYS B N 1
ATOM 2326 C CA . LYS B 1 115 ? -4.902 14.008 -0.882 1 98.62 115 LYS B CA 1
ATOM 2327 C C . LYS B 1 115 ? -4.234 12.648 -0.664 1 98.62 115 LYS B C 1
ATOM 2329 O O . LYS B 1 115 ? -4.402 11.734 -1.47 1 98.62 115 LYS B O 1
ATOM 2334 N N . ALA B 1 116 ? -3.49 12.547 0.391 1 98.69 116 ALA B N 1
ATOM 2335 C CA . ALA B 1 116 ? -2.807 11.297 0.717 1 98.69 116 ALA B CA 1
ATOM 2336 C C . ALA B 1 116 ? -3.805 10.172 0.937 1 98.69 116 ALA B C 1
ATOM 2338 O O . ALA B 1 116 ? -3.574 9.039 0.506 1 98.69 116 ALA B O 1
ATOM 2339 N N . LEU B 1 117 ? -4.93 10.477 1.602 1 98.44 117 LEU B N 1
ATOM 2340 C CA . LEU B 1 117 ? -5.961 9.469 1.797 1 98.44 117 LEU B CA 1
ATOM 2341 C C . LEU B 1 117 ? -6.461 8.938 0.458 1 98.44 117 LEU B C 1
ATOM 2343 O O . LEU B 1 117 ? -6.648 7.727 0.298 1 98.44 117 LEU B O 1
ATOM 2347 N N . GLY B 1 118 ? -6.668 9.836 -0.486 1 97.56 118 GLY B N 1
ATOM 2348 C CA . GLY B 1 118 ? -7.07 9.422 -1.822 1 97.56 118 GLY B CA 1
ATOM 2349 C C . GLY B 1 118 ? -6.055 8.523 -2.502 1 97.56 118 GLY B C 1
ATOM 2350 O O . GLY B 1 118 ? -6.426 7.555 -3.168 1 97.56 118 GLY B O 1
ATOM 2351 N N . CYS B 1 119 ? -4.797 8.797 -2.266 1 96.75 119 CYS B N 1
ATOM 2352 C CA . CYS B 1 119 ? -3.711 8.062 -2.91 1 96.75 119 CYS B CA 1
ATOM 2353 C C . CYS B 1 119 ? -3.525 6.691 -2.27 1 96.75 119 CYS B C 1
ATOM 2355 O O . CYS B 1 119 ? -3.24 5.711 -2.961 1 96.75 119 CYS B O 1
ATOM 2357 N N . VAL B 1 120 ? -3.627 6.617 -0.981 1 96.31 120 VAL B N 1
ATOM 2358 C CA . VAL B 1 120 ? -3.471 5.344 -0.288 1 96.31 120 VAL B CA 1
ATOM 2359 C C . VAL B 1 120 ? -4.52 4.352 -0.784 1 96.31 120 VAL B C 1
ATOM 2361 O O . VAL B 1 120 ? -4.238 3.16 -0.927 1 96.31 120 VAL B O 1
ATOM 2364 N N . GLY B 1 121 ? -5.754 4.812 -0.992 1 94.25 121 GLY B N 1
ATOM 2365 C CA . GLY B 1 121 ? -6.707 4.023 -1.753 1 94.25 121 GLY B CA 1
ATOM 2366 C C . GLY B 1 121 ? -7.559 3.117 -0.885 1 94.25 121 GLY B C 1
ATOM 2367 O O . GLY B 1 121 ? -8.125 2.137 -1.372 1 94.25 121 GLY B O 1
ATOM 2368 N N . ILE B 1 122 ? -7.609 3.389 0.383 1 93.44 122 ILE B N 1
ATOM 2369 C CA . ILE B 1 122 ? -8.422 2.584 1.292 1 93.44 122 ILE B CA 1
ATOM 2370 C C . ILE B 1 122 ? -9.695 3.342 1.66 1 93.44 122 ILE B C 1
ATOM 2372 O O . ILE B 1 122 ? -9.633 4.512 2.045 1 93.44 122 ILE B O 1
ATOM 2376 N N . VAL B 1 123 ? -10.789 2.633 1.502 1 93.12 123 VAL B N 1
ATOM 2377 C CA . VAL B 1 123 ? -12.07 3.238 1.845 1 93.12 123 VAL B CA 1
ATOM 2378 C C . VAL B 1 123 ? -12.617 2.6 3.119 1 93.12 123 VAL B C 1
ATOM 2380 O O . VAL B 1 123 ? -12.828 1.386 3.174 1 93.12 123 VAL B O 1
ATOM 2383 N N . THR B 1 124 ? -12.742 3.305 4.133 1 93 124 THR B N 1
ATOM 2384 C CA . THR B 1 124 ? -13.398 2.914 5.379 1 93 124 THR B CA 1
ATOM 2385 C C . THR B 1 124 ? -14.516 3.889 5.73 1 93 124 THR B C 1
ATOM 2387 O O . THR B 1 124 ? -14.641 4.949 5.117 1 93 124 THR B O 1
ATOM 2390 N N . GLU B 1 125 ? -15.305 3.5 6.68 1 93.81 125 GLU B N 1
ATOM 2391 C CA . GLU B 1 125 ? -16.375 4.391 7.125 1 93.81 125 GLU B CA 1
ATOM 2392 C C . GLU B 1 125 ? -15.805 5.707 7.652 1 93.81 125 GLU B C 1
ATOM 2394 O O . GLU B 1 125 ? -16.375 6.777 7.402 1 93.81 125 GLU B O 1
ATOM 2399 N N . ARG B 1 126 ? -14.766 5.613 8.352 1 96.25 126 ARG B N 1
ATOM 2400 C CA . ARG B 1 126 ? -14.141 6.816 8.898 1 96.25 126 ARG B CA 1
ATOM 2401 C C . ARG B 1 126 ? -13.625 7.715 7.781 1 96.25 126 ARG B C 1
ATOM 2403 O O . ARG B 1 126 ? -13.719 8.945 7.871 1 96.25 126 ARG B O 1
ATOM 2410 N N . VAL B 1 127 ? -13.062 7.148 6.758 1 97.19 127 VAL B N 1
ATOM 2411 C CA . VAL B 1 127 ? -12.586 7.918 5.609 1 97.19 127 VAL B CA 1
ATOM 2412 C C . VAL B 1 127 ? -13.758 8.648 4.961 1 97.19 127 VAL B C 1
ATOM 2414 O O . VAL B 1 127 ? -13.672 9.844 4.664 1 97.19 127 VAL B O 1
ATOM 2417 N N . ILE B 1 128 ? -14.859 7.965 4.801 1 96.38 128 ILE B N 1
ATOM 2418 C CA . ILE B 1 128 ? -16.047 8.555 4.207 1 96.38 128 ILE B CA 1
ATOM 2419 C C . ILE B 1 128 ? -16.531 9.734 5.059 1 96.38 128 ILE B C 1
ATOM 2421 O O . ILE B 1 128 ? -16.812 10.812 4.535 1 96.38 128 ILE B O 1
ATOM 2425 N N . ASP B 1 129 ? -16.516 9.5 6.379 1 96.5 129 ASP B N 1
ATOM 2426 C CA . ASP B 1 129 ? -16.984 10.531 7.297 1 96.5 129 ASP B CA 1
ATOM 2427 C C . ASP B 1 129 ? -16.109 11.773 7.219 1 96.5 129 ASP B C 1
ATOM 2429 O O . ASP B 1 129 ? -16.609 12.898 7.199 1 96.5 129 ASP B O 1
ATOM 2433 N N . VAL B 1 130 ? -14.859 11.562 7.191 1 97.69 130 VAL B N 1
ATOM 2434 C CA . VAL B 1 130 ? -13.922 12.68 7.176 1 97.69 130 VAL B CA 1
ATOM 2435 C C . VAL B 1 130 ? -14.055 13.445 5.863 1 97.69 130 VAL B C 1
ATOM 2437 O O . VAL B 1 130 ? -14.055 14.68 5.859 1 97.69 130 VAL B O 1
ATOM 2440 N N . LEU B 1 131 ? -14.172 12.766 4.727 1 96.88 131 LEU B N 1
ATOM 2441 C CA . LEU B 1 131 ? -14.297 13.422 3.43 1 96.88 131 LEU B CA 1
ATOM 2442 C C . LEU B 1 131 ? -15.625 14.164 3.324 1 96.88 131 LEU B C 1
ATOM 2444 O O . LEU B 1 131 ? -15.68 15.281 2.809 1 96.88 131 LEU B O 1
ATOM 2448 N N . LEU B 1 132 ? -16.656 13.555 3.857 1 94.69 132 LEU B N 1
ATOM 2449 C CA . LEU B 1 132 ? -17.969 14.203 3.873 1 94.69 132 LEU B CA 1
ATOM 2450 C C . LEU B 1 132 ? -17.922 15.492 4.68 1 94.69 132 LEU B C 1
ATOM 2452 O O . LEU B 1 132 ? -18.422 16.531 4.238 1 94.69 132 LEU B O 1
ATOM 2456 N N . TRP B 1 133 ? -17.359 15.406 5.871 1 94.56 133 TRP B N 1
ATOM 2457 C CA . TRP B 1 133 ? -17.234 16.594 6.723 1 94.56 133 TRP B CA 1
ATOM 2458 C C . TRP B 1 133 ? -16.469 17.703 6.012 1 94.56 133 TRP B C 1
ATOM 2460 O O . TRP B 1 133 ? -16.891 18.859 6.039 1 94.56 133 TRP B O 1
ATOM 2470 N N . ALA B 1 134 ? -15.367 17.328 5.379 1 95.12 134 ALA B N 1
ATOM 2471 C CA . ALA B 1 134 ? -14.539 18.328 4.699 1 95.12 134 ALA B CA 1
ATOM 2472 C C . ALA B 1 134 ? -15.32 19.016 3.582 1 95.12 134 ALA B C 1
ATOM 2474 O O . ALA B 1 134 ? -15.211 20.234 3.396 1 95.12 134 ALA B O 1
ATOM 2475 N N . ILE B 1 135 ? -16.109 18.312 2.826 1 93.25 135 ILE B N 1
ATOM 2476 C CA . ILE B 1 135 ? -16.859 18.859 1.706 1 93.25 135 ILE B CA 1
ATOM 2477 C C . ILE B 1 135 ? -17.953 19.797 2.227 1 93.25 135 ILE B C 1
ATOM 2479 O O . ILE B 1 135 ? -18.172 20.859 1.667 1 93.25 135 ILE B O 1
ATOM 2483 N N . ARG B 1 136 ? -18.5 19.453 3.307 1 90.69 136 ARG B N 1
ATOM 2484 C CA . ARG B 1 136 ? -19.672 20.156 3.799 1 90.69 136 ARG B CA 1
ATOM 2485 C C . ARG B 1 136 ? -19.266 21.359 4.648 1 90.69 136 ARG B C 1
ATOM 2487 O O . ARG B 1 136 ? -19.891 22.422 4.559 1 90.69 136 ARG B O 1
ATOM 2494 N N . TYR B 1 137 ? -18.219 21.172 5.453 1 91.56 137 TYR B N 1
ATOM 2495 C CA . TYR B 1 137 ? -18.062 22.141 6.539 1 91.56 137 TYR B CA 1
ATOM 2496 C C . TYR B 1 137 ? -16.734 22.859 6.441 1 91.56 137 TYR B C 1
ATOM 2498 O O . TYR B 1 137 ? -16.531 23.891 7.098 1 91.56 137 TYR B O 1
ATOM 2506 N N . GLU B 1 138 ? -15.867 22.344 5.668 1 91.62 138 GLU B N 1
ATOM 2507 C CA . GLU B 1 138 ? -14.57 22.984 5.578 1 91.62 138 GLU B CA 1
ATOM 2508 C C . GLU B 1 138 ? -14.688 24.375 4.945 1 91.62 138 GLU B C 1
ATOM 2510 O O . GLU B 1 138 ? -15.359 24.547 3.924 1 91.62 138 GLU B O 1
ATOM 2515 N N . LYS B 1 139 ? -14.047 25.375 5.555 1 93.06 139 LYS B N 1
ATOM 2516 C CA . LYS B 1 139 ? -14.148 26.75 5.098 1 93.06 139 LYS B CA 1
ATOM 2517 C C . LYS B 1 139 ? -13.195 27.016 3.934 1 93.06 139 LYS B C 1
ATOM 2519 O O . LYS B 1 139 ? -13.508 27.812 3.039 1 93.06 139 LYS B O 1
ATOM 2524 N N . VAL B 1 140 ? -12.086 26.438 3.992 1 94.69 140 VAL B N 1
ATOM 2525 C CA . VAL B 1 140 ? -11.047 26.672 2.996 1 94.69 140 VAL B CA 1
ATOM 2526 C C . VAL B 1 140 ? -11.359 25.891 1.724 1 94.69 140 VAL B C 1
ATOM 2528 O O . VAL B 1 140 ? -11.445 24.656 1.752 1 94.69 140 VAL B O 1
ATOM 2531 N N . ALA B 1 141 ? -11.461 26.516 0.606 1 92.94 141 ALA B N 1
ATOM 2532 C CA . ALA B 1 141 ? -11.867 25.938 -0.672 1 92.94 141 ALA B CA 1
ATOM 2533 C C . ALA B 1 141 ? -10.883 24.875 -1.136 1 92.94 141 ALA B C 1
ATOM 2535 O O . ALA B 1 141 ? -11.281 23.859 -1.715 1 92.94 141 ALA B O 1
ATOM 2536 N N . ALA B 1 142 ? -9.617 25.125 -0.938 1 94.81 142 ALA B N 1
ATOM 2537 C CA . ALA B 1 142 ? -8.594 24.188 -1.379 1 94.81 142 ALA B CA 1
ATOM 2538 C C . ALA B 1 142 ? -8.766 22.828 -0.702 1 94.81 142 ALA B C 1
ATOM 2540 O O . ALA B 1 142 ? -8.555 21.797 -1.324 1 94.81 142 ALA B O 1
ATOM 2541 N N . VAL B 1 143 ? -9.125 22.844 0.555 1 97 143 VAL B N 1
ATOM 2542 C CA . VAL B 1 143 ? -9.336 21.609 1.303 1 97 143 VAL B CA 1
ATOM 2543 C C . VAL B 1 143 ? -10.578 20.891 0.771 1 97 143 VAL B C 1
ATOM 2545 O O . VAL B 1 143 ? -10.555 19.672 0.582 1 97 143 VAL B O 1
ATOM 2548 N N . ARG B 1 144 ? -11.617 21.609 0.457 1 94.25 144 ARG B N 1
ATOM 2549 C CA . ARG B 1 144 ? -12.82 21.016 -0.113 1 94.25 144 ARG B CA 1
ATOM 2550 C C . ARG B 1 144 ? -12.531 20.391 -1.471 1 94.25 144 ARG B C 1
ATOM 2552 O O . ARG B 1 144 ? -13.016 19.297 -1.767 1 94.25 144 ARG B O 1
ATOM 2559 N N . ALA B 1 145 ? -11.758 21.047 -2.273 1 93.75 145 ALA B N 1
ATOM 2560 C CA . ALA B 1 145 ? -11.406 20.531 -3.596 1 93.75 145 ALA B CA 1
ATOM 2561 C C . ALA B 1 145 ? -10.656 19.203 -3.484 1 93.75 145 ALA B C 1
ATOM 2563 O O . ALA B 1 145 ? -10.914 18.266 -4.242 1 93.75 145 ALA B O 1
ATOM 2564 N N . GLU B 1 146 ? -9.703 19.188 -2.514 1 96.56 146 GLU B N 1
ATOM 2565 C CA . GLU B 1 146 ? -8.969 17.938 -2.326 1 96.56 146 GLU B CA 1
ATOM 2566 C C . GLU B 1 146 ? -9.891 16.812 -1.856 1 96.56 146 GLU B C 1
ATOM 2568 O O . GLU B 1 146 ? -9.703 15.648 -2.223 1 96.56 146 GLU B O 1
ATOM 2573 N N . ALA B 1 147 ? -10.867 17.172 -1.044 1 96.38 147 ALA B N 1
ATOM 2574 C CA . ALA B 1 147 ? -11.836 16.172 -0.597 1 96.38 147 ALA B CA 1
ATOM 2575 C C . ALA B 1 147 ? -12.633 15.609 -1.772 1 96.38 147 ALA B C 1
ATOM 2577 O O . ALA B 1 147 ? -12.82 14.398 -1.884 1 96.38 147 ALA B O 1
ATOM 2578 N N . CYS B 1 148 ? -13.023 16.469 -2.672 1 93.12 148 CYS B N 1
ATOM 2579 C CA . CYS B 1 148 ? -13.734 16.016 -3.863 1 93.12 148 CYS B CA 1
ATOM 2580 C C . CYS B 1 148 ? -12.852 15.125 -4.723 1 93.12 148 CYS B C 1
ATOM 2582 O O . CYS B 1 148 ? -13.289 14.078 -5.195 1 93.12 148 CYS B O 1
ATOM 2584 N N . ASN B 1 149 ? -11.586 15.547 -4.898 1 94.81 149 ASN B N 1
ATOM 2585 C CA . ASN B 1 149 ? -10.641 14.742 -5.66 1 94.81 149 ASN B CA 1
ATOM 2586 C C . ASN B 1 149 ? -10.445 13.359 -5.039 1 94.81 149 ASN B C 1
ATOM 2588 O O . ASN B 1 149 ? -10.344 12.359 -5.754 1 94.81 149 ASN B O 1
ATOM 2592 N N . ALA B 1 150 ? -10.352 13.328 -3.703 1 96.81 150 ALA B N 1
ATOM 2593 C CA . ALA B 1 150 ? -10.172 12.055 -3.014 1 96.81 150 ALA B CA 1
ATOM 2594 C C . ALA B 1 150 ? -11.383 11.148 -3.219 1 96.81 150 ALA B C 1
ATOM 2596 O O . ALA B 1 150 ? -11.234 9.945 -3.434 1 96.81 150 ALA B O 1
ATOM 2597 N N . VAL B 1 151 ? -12.578 11.742 -3.201 1 94.94 151 VAL B N 1
ATOM 2598 C CA . VAL B 1 151 ? -13.797 10.977 -3.422 1 94.94 151 VAL B CA 1
ATOM 2599 C C . VAL B 1 151 ? -13.773 10.359 -4.816 1 94.94 151 VAL B C 1
ATOM 2601 O O . VAL B 1 151 ? -14.117 9.188 -4.988 1 94.94 151 VAL B O 1
ATOM 2604 N N . ALA B 1 152 ? -13.344 11.133 -5.766 1 92.88 152 ALA B N 1
ATOM 2605 C CA . ALA B 1 152 ? -13.25 10.648 -7.141 1 92.88 152 ALA B CA 1
ATOM 2606 C C . ALA B 1 152 ? -12.195 9.555 -7.27 1 92.88 152 ALA B C 1
ATOM 2608 O O . ALA B 1 152 ? -12.445 8.516 -7.879 1 92.88 152 ALA B O 1
ATOM 2609 N N . ALA B 1 153 ? -11.039 9.773 -6.672 1 94.38 153 ALA B N 1
ATOM 2610 C CA . ALA B 1 153 ? -9.93 8.82 -6.75 1 94.38 153 ALA B CA 1
ATOM 2611 C C . ALA B 1 153 ? -10.312 7.488 -6.113 1 94.38 153 ALA B C 1
ATOM 2613 O O . ALA B 1 153 ? -9.922 6.426 -6.602 1 94.38 153 ALA B O 1
ATOM 2614 N N . LEU B 1 154 ? -11.055 7.566 -5.047 1 95 154 LEU B N 1
ATOM 2615 C CA . LEU B 1 154 ? -11.438 6.371 -4.301 1 95 154 LEU B CA 1
ATOM 2616 C C . LEU B 1 154 ? -12.695 5.742 -4.895 1 95 154 LEU B C 1
ATOM 2618 O O . LEU B 1 154 ? -13.141 4.684 -4.445 1 95 154 LEU B O 1
ATOM 2622 N N . ARG B 1 155 ? -13.266 6.441 -5.891 1 92.5 155 ARG B N 1
ATOM 2623 C CA . ARG B 1 155 ? -14.477 5.973 -6.551 1 92.5 155 ARG B CA 1
ATOM 2624 C C . ARG B 1 155 ? -15.57 5.656 -5.527 1 92.5 155 ARG B C 1
ATOM 2626 O O . ARG B 1 155 ? -16.219 4.613 -5.609 1 92.5 155 ARG B O 1
ATOM 2633 N N . ILE B 1 156 ? -15.688 6.523 -4.539 1 91.56 156 ILE B N 1
ATOM 2634 C CA . ILE B 1 156 ? -16.672 6.32 -3.482 1 91.56 156 ILE B CA 1
ATOM 2635 C C . ILE B 1 156 ? -18.078 6.492 -4.055 1 91.56 156 ILE B C 1
ATOM 2637 O O . ILE B 1 156 ? -18.391 7.512 -4.68 1 91.56 156 ILE B O 1
ATOM 2641 N N . ARG B 1 157 ? -18.938 5.508 -3.85 1 86.44 157 ARG B N 1
ATOM 2642 C CA . ARG B 1 157 ? -20.312 5.555 -4.336 1 86.44 157 ARG B CA 1
ATOM 2643 C C . ARG B 1 157 ? -21.297 5.656 -3.182 1 86.44 157 ARG B C 1
ATOM 2645 O O . ARG B 1 157 ? -22.469 5.324 -3.334 1 86.44 157 ARG B O 1
ATOM 2652 N N . ASP B 1 158 ? -20.938 6.148 -2.133 1 85.94 158 ASP B N 1
ATOM 2653 C CA . ASP B 1 158 ? -21.781 6.348 -0.958 1 85.94 158 ASP B CA 1
ATOM 2654 C C . ASP B 1 158 ? -22.844 7.41 -1.221 1 85.94 158 ASP B C 1
ATOM 2656 O O . ASP B 1 158 ? -22.531 8.5 -1.7 1 85.94 158 ASP B O 1
ATOM 2660 N N . GLU B 1 159 ? -24.062 7.082 -0.936 1 87.56 159 GLU B N 1
ATOM 2661 C CA . GLU B 1 159 ? -25.172 7.961 -1.253 1 87.56 159 GLU B CA 1
ATOM 2662 C C . GLU B 1 159 ? -25.047 9.305 -0.547 1 87.56 159 GLU B C 1
ATOM 2664 O O . GLU B 1 159 ? -25.391 10.344 -1.108 1 87.56 159 GLU B O 1
ATOM 2669 N N . ARG B 1 160 ? -24.641 9.281 0.643 1 86.75 160 ARG B N 1
ATOM 2670 C CA . ARG B 1 160 ? -24.453 10.523 1.379 1 86.75 160 ARG B CA 1
ATOM 2671 C C . ARG B 1 160 ? -23.469 11.438 0.662 1 86.75 160 ARG B C 1
ATOM 2673 O O . ARG B 1 160 ? -23.672 12.656 0.601 1 86.75 160 ARG B O 1
ATOM 2680 N N . MET B 1 161 ? -22.422 10.797 0.186 1 84.25 161 MET B N 1
ATOM 2681 C CA . MET B 1 161 ? -21.359 11.523 -0.524 1 84.25 161 MET B CA 1
ATOM 2682 C C . MET B 1 161 ? -21.891 12.117 -1.824 1 84.25 161 MET B C 1
ATOM 2684 O O . MET B 1 161 ? -21.656 13.281 -2.123 1 84.25 161 MET B O 1
ATOM 2688 N N . LEU B 1 162 ? -22.672 11.328 -2.518 1 82 162 LEU B N 1
ATOM 2689 C CA . LEU B 1 162 ? -23.219 11.766 -3.797 1 82 162 LEU B CA 1
ATOM 2690 C C . LEU B 1 162 ? -24.172 12.945 -3.607 1 82 162 LEU B C 1
ATOM 2692 O O . LEU B 1 162 ? -24.172 13.875 -4.414 1 82 162 LEU B O 1
ATOM 2696 N N . SER B 1 163 ? -24.859 12.938 -2.609 1 82.31 163 SER B N 1
ATOM 2697 C CA . SER B 1 163 ? -25.812 14.008 -2.322 1 82.31 163 SER B CA 1
ATOM 2698 C C . SER B 1 163 ? -25.094 15.312 -2.018 1 82.31 163 SER B C 1
ATOM 2700 O O . SER B 1 163 ? -25.484 16.375 -2.512 1 82.31 163 SER B O 1
ATOM 2702 N N . VAL B 1 164 ? -24.062 15.242 -1.252 1 80.44 164 VAL B N 1
ATOM 2703 C CA . VAL B 1 164 ? -23.375 16.453 -0.839 1 80.44 164 VAL B CA 1
ATOM 2704 C C . VAL B 1 164 ? -22.594 17.031 -2.021 1 80.44 164 VAL B C 1
ATOM 2706 O O . VAL B 1 164 ? -22.5 18.25 -2.172 1 80.44 164 VAL B O 1
ATOM 2709 N N . LEU B 1 165 ? -22.062 16.141 -2.854 1 79.44 165 LEU B N 1
ATOM 2710 C CA . LEU B 1 165 ? -21.344 16.609 -4.035 1 79.44 165 LEU B CA 1
ATOM 2711 C C . LEU B 1 165 ? -22.297 17.328 -4.992 1 79.44 165 LEU B C 1
ATOM 2713 O O . LEU B 1 165 ? -21.922 18.328 -5.609 1 79.44 165 LEU B O 1
ATOM 2717 N N . GLN B 1 166 ? -23.359 16.828 -5.098 1 73.31 166 GLN B N 1
ATOM 2718 C CA . GLN B 1 166 ? -24.359 17.438 -5.961 1 73.31 166 GLN B CA 1
ATOM 2719 C C . GLN B 1 166 ? -24.781 18.797 -5.414 1 73.31 166 GLN B C 1
ATOM 2721 O O . GLN B 1 166 ? -24.953 19.766 -6.18 1 73.31 166 GLN B O 1
ATOM 2726 N N . ASP B 1 167 ? -24.906 18.906 -4.184 1 71.56 167 ASP B N 1
ATOM 2727 C CA . ASP B 1 167 ? -25.312 20.172 -3.557 1 71.56 167 ASP B CA 1
ATOM 2728 C C . ASP B 1 167 ? -24.234 21.234 -3.727 1 71.56 167 ASP B C 1
ATOM 2730 O O . ASP B 1 167 ? -24.547 22.391 -4.008 1 71.56 167 ASP B O 1
ATOM 2734 N N . ARG B 1 168 ? -23.047 20.812 -3.551 1 68.75 168 ARG B N 1
ATOM 2735 C CA . ARG B 1 168 ? -21.953 21.781 -3.613 1 68.75 168 ARG B CA 1
ATOM 2736 C C . ARG B 1 168 ? -21.656 22.188 -5.055 1 68.75 168 ARG B C 1
ATOM 2738 O O . ARG B 1 168 ? -21.422 23.359 -5.332 1 68.75 168 ARG B O 1
ATOM 2745 N N . LEU B 1 169 ? -21.516 21.125 -5.91 1 62.28 169 LEU B N 1
ATOM 2746 C CA . LEU B 1 169 ? -21.266 21.453 -7.309 1 62.28 169 LEU B CA 1
ATOM 2747 C C . LEU B 1 169 ? -22.344 22.391 -7.844 1 62.28 169 LEU B C 1
ATOM 2749 O O . LEU B 1 169 ? -22.062 23.297 -8.617 1 62.28 169 LEU B O 1
ATOM 2753 N N . VAL B 1 170 ? -23.438 22.141 -7.34 1 55.22 170 VAL B N 1
ATOM 2754 C CA . VAL B 1 170 ? -24.547 23 -7.75 1 55.22 170 VAL B CA 1
ATOM 2755 C C . VAL B 1 170 ? -24.375 24.391 -7.145 1 55.22 170 VAL B C 1
ATOM 2757 O O . VAL B 1 170 ? -24.625 25.406 -7.816 1 55.22 170 VAL B O 1
ATOM 2760 N N . VAL B 1 171 ? -23.891 24.344 -6.008 1 54.66 171 VAL B N 1
ATOM 2761 C CA . VAL B 1 171 ? -23.781 25.641 -5.344 1 54.66 171 VAL B CA 1
ATOM 2762 C C . VAL B 1 171 ? -22.562 26.391 -5.867 1 54.66 171 VAL B C 1
ATOM 2764 O O . VAL B 1 171 ? -22.641 27.594 -6.145 1 54.66 171 VAL B O 1
ATOM 2767 N N . GLU B 1 172 ? -21.469 25.656 -5.988 1 59.5 172 GLU B N 1
ATOM 2768 C CA . GLU B 1 172 ? -20.281 26.344 -6.504 1 59.5 172 GLU B CA 1
ATOM 2769 C C . GLU B 1 172 ? -20.5 26.812 -7.945 1 59.5 172 GLU B C 1
ATOM 2771 O O . GLU B 1 172 ? -20.016 27.875 -8.336 1 59.5 172 GLU B O 1
ATOM 2776 N N . SER B 1 173 ? -21.188 25.938 -8.688 1 54.44 173 SER B N 1
ATOM 2777 C CA . SER B 1 173 ? -21.562 26.359 -10.031 1 54.44 173 SER B CA 1
ATOM 2778 C C . SER B 1 173 ? -22.484 27.578 -10 1 54.44 173 SER B C 1
ATOM 2780 O O . SER B 1 173 ? -22.391 28.453 -10.867 1 54.44 173 SER B O 1
ATOM 2782 N N . ASP B 1 174 ? -23.312 27.547 -9.047 1 52.25 174 ASP B N 1
ATOM 2783 C CA . ASP B 1 174 ? -24.203 28.688 -8.938 1 52.25 174 ASP B CA 1
ATOM 2784 C C . ASP B 1 174 ? -23.453 29.953 -8.547 1 52.25 174 ASP B C 1
ATOM 2786 O O . ASP B 1 174 ? -23.766 31.031 -9.031 1 52.25 174 ASP B O 1
ATOM 2790 N N . ASP B 1 175 ? -22.516 29.688 -7.758 1 52.31 175 ASP B N 1
ATOM 2791 C CA . ASP B 1 175 ? -21.75 30.859 -7.383 1 52.31 175 ASP B CA 1
ATOM 2792 C C . ASP B 1 175 ? -20.953 31.391 -8.57 1 52.31 175 ASP B C 1
ATOM 2794 O O . ASP B 1 175 ? -20.812 32.625 -8.734 1 52.31 175 ASP B O 1
ATOM 2798 N N . LEU B 1 176 ? -20.375 30.406 -9.32 1 50.44 176 LEU B N 1
ATOM 2799 C CA . LEU B 1 176 ? -19.688 30.828 -10.531 1 50.44 176 LEU B CA 1
ATOM 2800 C C . LEU B 1 176 ? -20.656 31.516 -11.5 1 50.44 176 LEU B C 1
ATOM 2802 O O . LEU B 1 176 ? -20.297 32.5 -12.148 1 50.44 176 LEU B O 1
ATOM 2806 N N . VAL B 1 177 ? -21.812 30.984 -11.57 1 49.53 177 VAL B N 1
ATOM 2807 C CA . VAL B 1 177 ? -22.844 31.578 -12.406 1 49.53 177 VAL B CA 1
ATOM 2808 C C . VAL B 1 177 ? -23.266 32.938 -11.836 1 49.53 177 VAL B C 1
ATOM 2810 O O . VAL B 1 177 ? -23.453 33.906 -12.578 1 49.53 177 VAL B O 1
ATOM 2813 N N . LYS B 1 178 ? -23.375 33.062 -10.594 1 50.28 178 LYS B N 1
ATOM 2814 C CA . LYS B 1 178 ? -23.766 34.344 -10.023 1 50.28 178 LYS B CA 1
ATOM 2815 C C . LYS B 1 178 ? -22.672 35.375 -10.234 1 50.28 178 LYS B C 1
ATOM 2817 O O . LYS B 1 178 ? -22.969 36.562 -10.469 1 50.28 178 LYS B O 1
ATOM 2822 N N . ARG B 1 179 ? -21.422 34.969 -10.148 1 50.25 179 ARG B N 1
ATOM 2823 C CA . ARG B 1 179 ? -20.344 35.906 -10.391 1 50.25 179 ARG B CA 1
ATOM 2824 C C . ARG B 1 179 ? -20.281 36.312 -11.867 1 50.25 179 ARG B C 1
ATOM 2826 O O . ARG B 1 179 ? -19.797 37.406 -12.203 1 50.25 179 ARG B O 1
ATOM 2833 N N . SER B 1 180 ? -20.656 35.312 -12.688 1 52.38 180 SER B N 1
ATOM 2834 C CA . SER B 1 180 ? -20.641 35.625 -14.109 1 52.38 180 SER B CA 1
ATOM 2835 C C . SER B 1 180 ? -21.797 36.531 -14.484 1 52.38 180 SER B C 1
ATOM 2837 O O . SER B 1 180 ? -21.781 37.156 -15.555 1 52.38 180 SER B O 1
ATOM 2839 N N . GLY B 1 181 ? -22.812 36.5 -13.812 1 49.38 181 GLY B N 1
ATOM 2840 C CA . GLY B 1 181 ? -23.938 37.406 -14.117 1 49.38 181 GLY B CA 1
ATOM 2841 C C . GLY B 1 181 ? -23.672 38.844 -13.734 1 49.38 181 GLY B C 1
ATOM 2842 O O . GLY B 1 181 ? -24.406 39.75 -14.141 1 49.38 181 GLY B O 1
ATOM 2843 N N . PHE B 1 182 ? -22.906 39.094 -12.68 1 44.03 182 PHE B N 1
ATOM 2844 C CA . PHE B 1 182 ? -22.688 40.469 -12.305 1 44.03 182 PHE B CA 1
ATOM 2845 C C . PHE B 1 182 ? -21.594 41.094 -13.148 1 44.03 182 PHE B C 1
ATOM 2847 O O . PHE B 1 182 ? -21.312 42.281 -13.016 1 44.03 182 PHE B O 1
ATOM 2854 N N . ARG B 1 183 ? -20.953 40.281 -14.062 1 36.09 183 ARG B N 1
ATOM 2855 C CA . ARG B 1 183 ? -20.219 41.125 -14.992 1 36.09 183 ARG B CA 1
ATOM 2856 C C . ARG B 1 183 ? -21.125 41.656 -16.094 1 36.09 183 ARG B C 1
ATOM 2858 O O . ARG B 1 183 ? -22 40.938 -16.594 1 36.09 183 ARG B O 1
#

Nearest PDB structures (foldseek):
  9e8l-assembly1_U  TM=5.849E-01  e=2.198E-01  Homo sapiens
  6msh-assembly1_U  TM=5.918E-01  e=3.569E-01  Homo sapiens
  8usc-assembly1_U  TM=5.729E-01  e=4.333E-01  Homo sapiens
  8gaq-assembly1_I  TM=3.362E-01  e=6.384E-01  synthetic construct
  3c2g-assembly1_A  TM=4.168E-01  e=2.144E+00  unclassified